Protein AF-A0A534WCK7-F1 (afdb_monomer_lite)

Foldseek 3Di:
DDPPPDDDPLPPVQQVQQVVCCVPPVGGPDDPPFPQDDADAAFDFAAAQCPFWWDPADVVHDDLQAFKAFLDDDPPPRCPQFLADDPDPGSGPDPVRRPQPCVVQPAPIEGEWEKEWDWDDQEDPQADTATFIAIGYPVPDGFFLHHEYEAEQSHKYKYKYAQAYDDDPVPDRAAADSKWFKAWPLADGGPLQHRAQSRIGHHRMIGIRIDSSHADVNDPVSDDAKIKMFTRHPLGRQVNLLSRRMYIYGYAYPQRHLALPDPPPNHPSADHDVQAGEWEKEAFAADPPNRYTDDDSPSPNWDGHSFIGISSHTNHDHDDDPDHGHYHYDYSYTRDDDDDDDDD

pLDDT: mean 85.42, std 17.01, range [25.58, 98.81]

Secondary structure (DSSP, 8-state):
--TT--------HHHHHHHHHHHHHSS-SS----------SBPP-PPBHHHHTEESS-SSPP-TT--EEESSPPTT-SSTTB---TTSSSS---TTT-TT-TTTS--SEEEEEEEEEEEE-S-TTT---EEEEEEE-TTS-EESSEEEEEEETT--EEEEEEE-PPSSTT-STTS--S-B-EEEET----HHHHT-TT--B-TTEEEEEEE----GGG-GGG--S-EEEEE--TTTHHHHHHTT-EEEEEEE-SSS-S-TT---TT------GGGEEEEEEEEEEE-TTT--EE--TT-TT----SEEEETTEES-B----SS--EEEEEE--SS---------

Sequence (344 aa):
MSSDAKAVPTVDTDILANFVCLRETGQFCQVPKLALTPFVQALPLPPDADQVVRVSVLSPPVDPNDNCKAENPPPGDPHGGCSLYPGEPGANRPPDRAIQKFNLFPPVKQYEMFVRPFQHLFHPDLMQPSTIWGYGNAAGQTFSPGPTFRARYGDPIVVRIHNNLPDGFPGNDGFGIPQTTTHLHNFHTAPESDGGPIMFYDTGRYLDHHYALALAGGDPREALGQLWYHDHRADFTSQNVYKGLAGHFLIYDDRDSNNETDKSPSAFHLPSGQFDVPLMVADKQFDPMTHQLVFNPFNLDGFLGEHVTVNGAVTPYMNVLARKYRFRIVNIGPSRIYTFKTCE

Structure (mmCIF, N/CA/C/O backbone):
data_AF-A0A534WCK7-F1
#
_entry.id   AF-A0A534WCK7-F1
#
loop_
_atom_site.group_PDB
_atom_site.id
_atom_site.type_symbol
_atom_site.label_atom_id
_atom_site.label_alt_id
_atom_site.label_comp_id
_atom_site.label_asym_id
_atom_site.label_entity_id
_atom_site.label_seq_id
_atom_site.pdbx_PDB_ins_code
_atom_site.Cartn_x
_atom_site.Cartn_y
_atom_site.Cartn_z
_atom_site.occupancy
_atom_site.B_iso_or_equiv
_atom_site.auth_seq_id
_atom_site.auth_comp_id
_atom_site.auth_asym_id
_atom_site.auth_atom_id
_atom_site.pdbx_PDB_model_num
ATOM 1 N N . MET A 1 1 ? 43.223 0.116 -22.230 1.00 35.56 1 MET A N 1
ATOM 2 C CA . MET A 1 1 ? 42.087 0.625 -21.434 1.00 35.56 1 MET A CA 1
ATOM 3 C C . MET A 1 1 ? 41.879 2.061 -21.881 1.00 35.56 1 MET A C 1
ATOM 5 O O . MET A 1 1 ? 42.848 2.808 -21.823 1.00 35.56 1 MET A O 1
ATOM 9 N N . SER A 1 2 ? 40.741 2.390 -22.501 1.00 28.75 2 SER A N 1
ATOM 10 C CA . SER A 1 2 ? 40.560 3.703 -23.138 1.00 28.75 2 SER A CA 1
ATOM 11 C C . SER A 1 2 ? 40.449 4.814 -22.093 1.00 28.75 2 SER A C 1
ATOM 13 O O . SER A 1 2 ? 39.924 4.618 -21.000 1.00 28.75 2 SER A O 1
ATOM 15 N N . SER A 1 3 ? 40.960 5.985 -22.456 1.00 26.48 3 SER A N 1
ATOM 16 C CA . SER A 1 3 ? 40.986 7.233 -21.690 1.00 26.48 3 SER A CA 1
ATOM 17 C C . SER A 1 3 ? 39.621 7.929 -21.560 1.00 26.48 3 SER A C 1
ATOM 19 O O . SER A 1 3 ? 39.576 9.102 -21.203 1.00 26.48 3 SER A O 1
ATOM 21 N N . ASP A 1 4 ? 38.516 7.228 -21.833 1.00 30.88 4 ASP A N 1
ATOM 22 C CA . ASP A 1 4 ? 37.185 7.835 -22.000 1.00 30.88 4 ASP A CA 1
ATOM 23 C C . ASP A 1 4 ? 36.218 7.559 -20.839 1.00 30.88 4 ASP A C 1
ATOM 25 O O . ASP A 1 4 ? 35.042 7.913 -20.904 1.00 30.88 4 ASP A O 1
ATOM 29 N N . ALA A 1 5 ? 36.698 6.991 -19.732 1.00 28.83 5 ALA A N 1
ATOM 30 C CA . ALA A 1 5 ? 35.917 6.916 -18.503 1.00 28.83 5 ALA A CA 1
ATOM 31 C C . ALA A 1 5 ? 35.931 8.280 -17.790 1.00 28.83 5 ALA A C 1
ATOM 33 O O . ALA A 1 5 ? 36.678 8.500 -16.837 1.00 28.83 5 ALA A O 1
ATOM 34 N N . LYS A 1 6 ? 35.106 9.223 -18.258 1.00 25.58 6 LYS A N 1
ATOM 35 C CA . LYS A 1 6 ? 34.725 10.371 -17.429 1.00 25.58 6 LYS A CA 1
ATOM 36 C C . LYS A 1 6 ? 33.824 9.854 -16.313 1.00 25.58 6 LYS A C 1
ATOM 38 O O . LYS A 1 6 ? 32.739 9.350 -16.586 1.00 25.58 6 LYS A O 1
ATOM 43 N N . ALA A 1 7 ? 34.277 9.982 -15.068 1.00 29.94 7 ALA A N 1
ATOM 44 C CA . ALA A 1 7 ? 33.409 9.855 -13.909 1.00 29.94 7 ALA A CA 1
ATOM 45 C C . ALA A 1 7 ? 32.260 10.862 -14.067 1.00 29.94 7 ALA A C 1
ATOM 47 O O . ALA A 1 7 ? 32.485 12.074 -14.090 1.00 29.94 7 ALA A O 1
ATOM 48 N N . VAL A 1 8 ? 31.045 10.352 -14.252 1.00 32.34 8 VAL A N 1
ATOM 49 C CA . VAL A 1 8 ? 29.827 11.153 -14.138 1.00 32.34 8 VAL A CA 1
ATOM 50 C C . VAL A 1 8 ? 29.741 11.561 -12.665 1.00 32.34 8 VAL A C 1
ATOM 52 O O . VAL A 1 8 ? 29.891 10.681 -11.816 1.00 32.34 8 VAL A O 1
ATOM 55 N N . PRO A 1 9 ? 29.574 12.848 -12.319 1.00 34.53 9 PRO A N 1
ATOM 56 C CA . PRO A 1 9 ? 29.397 13.239 -10.929 1.00 34.53 9 PRO A CA 1
ATOM 57 C C . PRO A 1 9 ? 28.111 12.582 -10.418 1.00 34.53 9 PRO A C 1
ATOM 59 O O . PRO A 1 9 ? 27.016 12.984 -10.792 1.00 34.53 9 PRO A O 1
ATOM 62 N N . THR A 1 10 ? 28.242 11.537 -9.605 1.00 39.25 10 THR A N 1
ATOM 63 C CA . THR A 1 10 ? 27.142 10.880 -8.885 1.00 39.25 10 THR A CA 1
ATOM 64 C C . THR A 1 10 ? 26.824 11.687 -7.635 1.00 39.25 10 THR A C 1
ATOM 66 O O . THR A 1 10 ? 27.039 11.240 -6.517 1.00 39.25 10 THR A O 1
ATOM 69 N N . VAL A 1 11 ? 26.475 12.946 -7.859 1.00 42.94 11 VAL A N 1
ATOM 70 C CA . VAL A 1 11 ? 25.703 13.760 -6.938 1.00 42.94 11 VAL A CA 1
ATOM 71 C C . VAL A 1 11 ? 24.797 14.520 -7.874 1.00 42.94 11 VAL A C 1
ATOM 73 O O . VAL A 1 11 ? 25.272 15.386 -8.611 1.00 42.94 11 VAL A O 1
ATOM 76 N N . ASP A 1 12 ? 23.511 14.196 -7.882 1.00 56.62 12 ASP A N 1
ATOM 77 C CA . ASP A 1 12 ? 22.540 15.134 -8.425 1.00 56.62 12 ASP A CA 1
ATOM 78 C C . ASP A 1 12 ? 22.573 16.324 -7.454 1.00 56.62 12 ASP A C 1
ATOM 80 O O . ASP A 1 12 ? 21.928 16.319 -6.402 1.00 56.62 12 ASP A O 1
ATOM 84 N N . THR A 1 13 ? 23.481 17.278 -7.700 1.00 56.66 13 THR A N 1
ATOM 85 C CA . THR A 1 13 ? 23.814 18.388 -6.788 1.00 56.66 13 THR A CA 1
ATOM 86 C C . THR A 1 13 ? 22.568 19.142 -6.360 1.00 56.66 13 THR A C 1
ATOM 88 O O . THR A 1 13 ? 22.523 19.694 -5.264 1.00 56.66 13 THR A O 1
ATOM 91 N N . ASP A 1 14 ? 21.539 19.081 -7.194 1.00 58.53 14 ASP A N 1
ATOM 92 C CA . ASP A 1 14 ? 20.233 19.669 -6.994 1.00 58.53 14 ASP A CA 1
ATOM 93 C C . ASP A 1 14 ? 19.445 18.973 -5.875 1.00 58.53 14 ASP A C 1
ATOM 95 O O . ASP A 1 14 ? 18.788 19.663 -5.100 1.00 58.53 14 ASP A O 1
ATOM 99 N N . ILE A 1 15 ? 19.542 17.645 -5.712 1.00 63.00 15 ILE A N 1
ATOM 100 C CA . ILE A 1 15 ? 18.911 16.900 -4.606 1.00 63.00 15 ILE A CA 1
ATOM 101 C C . ILE A 1 15 ? 19.577 17.271 -3.284 1.00 63.00 15 ILE A C 1
ATOM 103 O O . ILE A 1 15 ? 18.897 17.684 -2.341 1.00 63.00 15 ILE A O 1
ATOM 107 N N . LEU A 1 16 ? 20.907 17.157 -3.215 1.00 65.94 16 LEU A N 1
ATOM 108 C CA . LEU A 1 16 ? 21.651 17.430 -1.985 1.00 65.94 16 LEU A CA 1
ATOM 109 C C . LEU A 1 16 ? 21.508 18.900 -1.568 1.00 65.94 16 LEU A C 1
ATOM 111 O O . LEU A 1 16 ? 21.264 19.190 -0.396 1.00 65.94 16 LEU A O 1
ATOM 115 N N . ALA A 1 17 ? 21.594 19.825 -2.530 1.00 69.25 17 ALA A N 1
ATOM 116 C CA . ALA A 1 17 ? 21.347 21.241 -2.292 1.00 69.25 17 ALA A CA 1
ATOM 117 C C . ALA A 1 17 ? 19.921 21.460 -1.778 1.00 69.25 17 ALA A C 1
ATOM 119 O O . ALA A 1 17 ? 19.734 22.118 -0.758 1.00 69.25 17 ALA A O 1
ATOM 120 N N . ASN A 1 18 ? 18.915 20.849 -2.405 1.00 69.00 18 ASN A N 1
ATOM 121 C CA . ASN A 1 18 ? 17.529 20.966 -1.968 1.00 69.00 18 ASN A CA 1
ATOM 122 C C . ASN A 1 18 ? 17.292 20.431 -0.551 1.00 69.00 18 ASN A C 1
ATOM 124 O O . ASN A 1 18 ? 16.570 21.079 0.204 1.00 69.00 18 ASN A O 1
ATOM 128 N N . PHE A 1 19 ? 17.930 19.329 -0.148 1.00 71.19 19 PHE A N 1
ATOM 129 C CA . PHE A 1 19 ? 17.892 18.857 1.241 1.00 71.19 19 PHE A CA 1
ATOM 130 C C . PHE A 1 19 ? 18.508 19.867 2.216 1.00 71.19 19 PHE A C 1
ATOM 132 O O . PHE A 1 19 ? 17.929 20.135 3.271 1.00 71.19 19 PHE A O 1
ATOM 139 N N . VAL A 1 20 ? 19.659 20.447 1.866 1.00 76.25 20 VAL A N 1
ATOM 140 C CA . VAL A 1 20 ? 20.332 21.463 2.688 1.00 76.25 20 VAL A CA 1
ATOM 141 C C . VAL A 1 20 ? 19.472 22.723 2.812 1.00 76.25 20 VAL A C 1
ATOM 143 O O . VAL A 1 20 ? 19.211 23.161 3.931 1.00 76.25 20 VAL A O 1
ATOM 146 N N . CYS A 1 21 ? 18.950 23.258 1.705 1.00 74.00 21 CYS A N 1
ATOM 147 C CA . CYS A 1 21 ? 18.069 24.426 1.738 1.00 74.00 21 CYS A CA 1
ATOM 148 C C . CYS A 1 21 ? 16.782 24.150 2.518 1.00 74.00 21 CYS A C 1
ATOM 150 O O . CYS A 1 21 ? 16.379 24.996 3.317 1.00 74.00 21 CYS A O 1
ATOM 152 N N . LEU A 1 22 ? 16.154 22.979 2.355 1.00 73.31 22 LEU A N 1
ATOM 153 C CA . LEU A 1 22 ? 14.922 22.663 3.078 1.00 73.31 22 LEU A CA 1
ATOM 154 C C . LEU A 1 22 ? 15.182 22.623 4.588 1.00 73.31 22 LEU A C 1
ATOM 156 O O . LEU A 1 22 ? 14.406 23.178 5.362 1.00 73.31 22 LEU A O 1
ATOM 160 N N . ARG A 1 23 ? 16.309 22.027 4.999 1.00 77.44 23 ARG A N 1
ATOM 161 C CA . ARG A 1 23 ? 16.748 21.986 6.399 1.00 77.44 23 ARG A CA 1
ATOM 162 C C . ARG A 1 23 ? 17.016 23.382 6.962 1.00 77.44 23 ARG A C 1
ATOM 164 O O . ARG A 1 23 ? 16.667 23.644 8.107 1.00 77.44 23 ARG A O 1
ATOM 171 N N . GLU A 1 24 ? 17.672 24.250 6.198 1.00 81.81 24 GLU A N 1
ATOM 172 C CA . GLU A 1 24 ? 18.164 25.543 6.696 1.00 81.81 24 GLU A CA 1
ATOM 173 C C . GLU A 1 24 ? 17.145 26.677 6.580 1.00 81.81 24 GLU A C 1
ATOM 175 O O . GLU A 1 24 ? 17.149 27.596 7.395 1.00 81.81 24 GLU A O 1
ATOM 180 N N . THR A 1 25 ? 16.267 26.618 5.582 1.00 77.44 25 THR A N 1
ATOM 181 C CA . THR A 1 25 ? 15.376 27.729 5.211 1.00 77.44 25 THR A CA 1
ATOM 182 C C . THR A 1 25 ? 13.898 27.348 5.211 1.00 77.44 25 THR A C 1
ATOM 184 O O . THR A 1 25 ? 13.039 28.221 5.109 1.00 77.44 25 THR A O 1
ATOM 187 N N . GLY A 1 26 ? 13.577 26.052 5.298 1.00 73.62 26 GLY A N 1
ATOM 188 C CA . GLY A 1 26 ? 12.222 25.543 5.074 1.00 73.62 26 GLY A CA 1
ATOM 189 C C . GLY A 1 26 ? 11.775 25.582 3.606 1.00 73.62 26 GLY A C 1
ATOM 190 O O . GLY A 1 26 ? 10.603 25.338 3.327 1.00 73.62 26 GLY A O 1
ATOM 191 N N . GLN A 1 27 ? 12.673 25.899 2.666 1.00 66.94 27 GLN A N 1
ATOM 192 C CA . GLN A 1 27 ? 12.395 26.032 1.232 1.00 66.94 27 GLN A CA 1
ATOM 193 C C . GLN A 1 27 ? 13.445 25.295 0.386 1.00 66.94 27 GLN A C 1
ATOM 195 O O . GLN A 1 27 ? 14.554 25.043 0.837 1.00 66.94 27 GLN A O 1
ATOM 200 N N . PHE A 1 28 ? 13.105 24.941 -0.854 1.00 63.50 28 PHE A N 1
ATOM 201 C CA . PHE A 1 28 ? 14.033 24.320 -1.809 1.00 63.50 28 PHE A CA 1
ATOM 202 C C . PHE A 1 28 ? 14.988 25.357 -2.434 1.00 63.50 28 PHE A C 1
ATOM 204 O O . PHE A 1 28 ? 14.573 26.488 -2.680 1.00 63.50 28 PHE A O 1
ATOM 211 N N . CYS A 1 29 ? 16.237 24.977 -2.745 1.00 66.44 29 CYS A N 1
ATOM 212 C CA . CYS A 1 29 ? 17.204 25.857 -3.423 1.00 66.44 29 CYS A CA 1
ATOM 213 C C . CYS A 1 29 ? 16.779 26.155 -4.868 1.00 66.44 29 CYS A C 1
ATOM 215 O O . CYS A 1 29 ? 16.872 27.287 -5.338 1.00 66.44 29 CYS A O 1
ATOM 217 N N . GLN A 1 30 ? 16.322 25.122 -5.578 1.00 62.19 30 GLN A N 1
ATOM 218 C CA . GLN A 1 30 ? 15.679 25.246 -6.877 1.00 62.19 30 GLN A CA 1
ATOM 219 C C . GLN A 1 30 ? 14.391 24.446 -6.845 1.00 62.19 30 GLN A C 1
ATOM 221 O O . GLN A 1 30 ? 14.408 23.237 -6.624 1.00 62.19 30 GLN A O 1
ATOM 226 N N . VAL A 1 31 ? 13.268 25.123 -7.076 1.00 54.34 31 VAL A N 1
ATOM 227 C CA . VAL A 1 31 ? 11.981 24.458 -7.272 1.00 54.34 31 VAL A CA 1
ATOM 228 C C . VAL A 1 31 ? 12.007 23.856 -8.678 1.00 54.34 31 VAL A C 1
ATOM 230 O O . VAL A 1 31 ? 12.015 24.629 -9.642 1.00 54.34 31 VAL A O 1
ATOM 233 N N . PRO A 1 32 ? 12.021 22.518 -8.843 1.00 51.53 32 PRO A N 1
ATOM 234 C CA . PRO A 1 32 ? 11.936 21.921 -10.166 1.00 51.53 32 PRO A CA 1
ATOM 235 C C . PRO A 1 32 ? 10.664 22.434 -10.833 1.00 51.53 32 PRO A C 1
ATOM 237 O O . PRO A 1 32 ? 9.581 22.383 -10.239 1.00 51.53 32 PRO A O 1
ATOM 240 N N . LYS A 1 33 ? 10.784 22.967 -12.051 1.00 49.81 33 LYS A N 1
ATOM 241 C CA . LYS A 1 33 ? 9.618 23.426 -12.798 1.00 49.81 33 LYS A CA 1
ATOM 242 C C . LYS A 1 33 ? 8.827 22.192 -13.213 1.00 49.81 33 LYS A C 1
ATOM 244 O O . LYS A 1 33 ? 9.146 21.550 -14.207 1.00 49.81 33 LYS A O 1
ATOM 249 N N . LEU A 1 34 ? 7.827 21.846 -12.410 1.00 54.50 34 LEU A N 1
ATOM 250 C CA . LEU A 1 34 ? 6.938 20.733 -12.694 1.00 54.50 34 LEU A CA 1
ATOM 251 C C . LEU A 1 34 ? 6.257 20.994 -14.041 1.00 54.50 34 LEU A C 1
ATOM 253 O O . LEU A 1 34 ? 5.612 22.033 -14.222 1.00 54.50 34 LEU A O 1
ATOM 257 N N . ALA A 1 35 ? 6.388 20.063 -14.981 1.00 55.91 35 ALA A N 1
ATOM 258 C CA . ALA A 1 35 ? 5.567 20.069 -16.178 1.00 55.91 35 ALA A CA 1
ATOM 259 C C . ALA A 1 35 ? 4.151 19.642 -15.767 1.00 55.91 35 ALA A C 1
ATOM 261 O O . ALA A 1 35 ? 3.810 18.460 -15.798 1.00 55.91 35 ALA A O 1
ATOM 262 N N . LEU A 1 36 ? 3.338 20.602 -15.309 1.00 58.84 36 LEU A N 1
ATOM 263 C CA . LEU A 1 36 ? 1.920 20.361 -15.062 1.00 58.84 36 LEU A CA 1
ATOM 264 C C . LEU A 1 36 ? 1.271 20.037 -16.401 1.00 58.84 36 LEU A C 1
ATOM 266 O O . LEU A 1 36 ? 1.077 20.901 -17.256 1.00 58.84 36 LEU A O 1
ATOM 270 N N . THR A 1 37 ? 1.016 18.754 -16.588 1.00 64.06 37 THR A N 1
ATOM 271 C CA . THR A 1 37 ? 0.331 18.227 -17.752 1.00 64.06 37 THR A CA 1
ATOM 272 C C . THR A 1 37 ? -1.170 18.475 -17.595 1.00 64.06 37 THR A C 1
ATOM 274 O O . THR A 1 37 ? -1.649 18.599 -16.463 1.00 64.06 37 THR A O 1
ATOM 277 N N . PRO A 1 38 ? -1.922 18.670 -18.694 1.00 69.94 38 PRO A N 1
ATOM 278 C CA . PRO A 1 38 ? -3.345 18.967 -18.593 1.00 69.94 38 PRO A CA 1
ATOM 279 C C . PRO A 1 38 ? -4.097 17.878 -17.820 1.00 69.94 38 PRO A C 1
ATOM 281 O O . PRO A 1 38 ? -3.824 16.688 -17.966 1.00 69.94 38 PRO A O 1
ATOM 284 N N . PHE A 1 39 ? -5.073 18.283 -17.010 1.00 80.88 39 PHE A N 1
ATOM 285 C CA . PHE A 1 39 ? -5.914 17.360 -16.254 1.00 80.88 39 PHE A CA 1
ATOM 286 C C . PHE A 1 39 ? -6.937 16.682 -17.177 1.00 80.88 39 PHE A C 1
ATOM 288 O O . PHE A 1 39 ? -8.056 17.169 -17.325 1.00 80.88 39 PHE A O 1
ATOM 295 N N . VAL A 1 40 ? -6.557 15.580 -17.828 1.00 85.44 40 VAL A N 1
ATOM 296 C CA . VAL A 1 40 ? -7.409 14.914 -18.840 1.00 85.44 40 VAL A CA 1
ATOM 297 C C . VAL A 1 40 ? -8.109 13.649 -18.350 1.00 85.44 40 VAL A C 1
ATOM 299 O O . VAL A 1 40 ? -9.058 13.196 -18.982 1.00 85.44 40 VAL A O 1
ATOM 302 N N . GLN A 1 41 ? -7.683 13.082 -17.220 1.00 92.62 41 GLN A N 1
ATOM 303 C CA . GLN A 1 41 ? -8.248 11.846 -16.675 1.00 92.62 41 GLN A CA 1
ATOM 304 C C . GLN A 1 41 ? -8.734 12.028 -15.239 1.00 92.62 41 GLN A C 1
ATOM 306 O O . GLN A 1 41 ? -8.138 12.765 -14.450 1.00 92.62 41 GLN A O 1
ATOM 311 N N . ALA A 1 42 ? -9.830 11.348 -14.906 1.00 96.06 42 ALA A N 1
ATOM 312 C CA . ALA A 1 42 ? -10.372 11.346 -13.557 1.00 96.06 42 ALA A CA 1
ATOM 313 C C . ALA A 1 42 ? -9.418 10.633 -12.584 1.00 96.06 42 ALA A C 1
ATOM 315 O O . ALA A 1 42 ? -8.718 9.694 -12.961 1.00 96.06 42 ALA A O 1
ATOM 316 N N . LEU A 1 43 ? -9.422 11.063 -11.324 1.00 97.25 43 LEU A N 1
ATOM 317 C CA . LEU A 1 43 ? -8.668 10.455 -10.234 1.00 97.25 43 LEU A CA 1
ATOM 318 C C . LEU A 1 43 ? -9.090 8.989 -10.058 1.00 97.25 43 LEU A C 1
ATOM 320 O O . LEU A 1 43 ? -10.242 8.739 -9.688 1.00 97.25 43 LEU A O 1
ATOM 324 N N . PRO A 1 44 ? -8.178 8.021 -10.259 1.00 97.31 44 PRO A N 1
ATOM 325 C CA . PRO A 1 44 ? -8.444 6.634 -9.920 1.00 97.31 44 PRO A CA 1
ATOM 326 C C . PRO A 1 44 ? -8.562 6.524 -8.403 1.00 97.31 44 PRO A C 1
ATOM 328 O O . PRO A 1 44 ? -7.725 7.055 -7.673 1.00 97.31 44 PRO A O 1
ATOM 331 N N . LEU A 1 45 ? -9.586 5.835 -7.909 1.00 97.19 45 LEU A N 1
ATOM 332 C CA . LEU A 1 45 ? -9.691 5.513 -6.489 1.00 97.19 45 LEU A CA 1
ATOM 333 C C . LEU A 1 45 ? -9.359 4.032 -6.290 1.00 97.19 45 LEU A C 1
ATOM 335 O O . LEU A 1 45 ? -9.957 3.196 -6.973 1.00 97.19 45 LEU A O 1
ATOM 339 N N . PRO A 1 46 ? -8.430 3.686 -5.377 1.00 96.50 46 PRO A N 1
ATOM 340 C CA . PRO A 1 46 ? -8.166 2.291 -5.055 1.00 96.50 46 PRO A CA 1
ATOM 341 C C . PRO A 1 46 ? -9.435 1.629 -4.492 1.00 96.50 46 PRO A C 1
ATOM 343 O O . PRO A 1 46 ? -10.178 2.273 -3.738 1.00 96.50 46 PRO A O 1
ATOM 346 N N . PRO A 1 47 ? -9.697 0.354 -4.828 1.00 97.25 47 PRO A N 1
ATOM 347 C CA . PRO A 1 47 ? -10.880 -0.347 -4.343 1.00 97.25 47 PRO A CA 1
ATOM 348 C C . PRO A 1 47 ? -10.810 -0.579 -2.830 1.00 97.25 47 PRO A C 1
ATOM 350 O O . PRO A 1 47 ? -9.736 -0.555 -2.228 1.00 97.25 47 PRO A O 1
ATOM 353 N N . ASP A 1 48 ? -11.956 -0.840 -2.205 1.00 97.62 48 ASP A N 1
ATOM 354 C CA . ASP A 1 48 ? -12.008 -1.225 -0.794 1.00 97.62 48 ASP A CA 1
ATOM 355 C C . ASP A 1 48 ? -11.637 -2.704 -0.608 1.00 97.62 48 ASP A C 1
ATOM 357 O O . ASP A 1 48 ? -12.189 -3.575 -1.285 1.00 97.62 48 ASP A O 1
ATOM 361 N N . ALA A 1 49 ? -10.726 -3.003 0.321 1.00 98.06 49 ALA A N 1
ATOM 362 C CA . ALA A 1 49 ? -10.260 -4.366 0.565 1.00 98.06 49 ALA A CA 1
ATOM 363 C C . ALA A 1 49 ? -11.389 -5.332 0.976 1.00 98.06 49 ALA A C 1
ATOM 365 O O . ALA A 1 49 ? -11.374 -6.491 0.552 1.00 98.06 49 ALA A O 1
ATOM 366 N N . ASP A 1 50 ? -12.402 -4.865 1.724 1.00 97.25 50 ASP A N 1
ATOM 367 C CA . ASP A 1 50 ? -13.563 -5.683 2.107 1.00 97.25 50 ASP A CA 1
ATOM 368 C C . ASP A 1 50 ? -14.402 -6.110 0.893 1.00 97.25 50 ASP A C 1
ATOM 370 O O . ASP A 1 50 ? -15.125 -7.103 0.974 1.00 97.25 50 ASP A O 1
ATOM 374 N N . GLN A 1 51 ? -14.305 -5.387 -0.226 1.00 96.06 51 GLN A N 1
ATOM 375 C CA . GLN A 1 51 ? -15.063 -5.668 -1.445 1.00 96.06 51 GLN A CA 1
ATOM 376 C C . GLN A 1 51 ? -14.314 -6.570 -2.425 1.00 96.06 51 GLN A C 1
ATOM 378 O O . GLN A 1 51 ? -14.958 -7.316 -3.158 1.00 96.06 51 GLN A O 1
ATOM 383 N N . VAL A 1 52 ? -12.979 -6.485 -2.475 1.00 96.81 52 VAL A N 1
ATOM 384 C CA . VAL A 1 52 ? -12.204 -7.145 -3.543 1.00 96.81 52 VAL A CA 1
ATOM 385 C C . VAL A 1 52 ? -11.327 -8.302 -3.086 1.00 96.81 52 VAL A C 1
ATOM 387 O O . VAL A 1 52 ? -11.074 -9.184 -3.901 1.00 96.81 52 VAL A O 1
ATOM 390 N N . VAL A 1 53 ? -10.864 -8.318 -1.831 1.00 97.06 53 VAL A N 1
ATOM 391 C CA . VAL A 1 53 ? -9.884 -9.315 -1.343 1.00 97.06 53 VAL A CA 1
ATOM 392 C C . VAL A 1 53 ? -10.291 -9.997 -0.036 1.00 97.06 53 VAL A C 1
ATOM 394 O O . VAL A 1 53 ? -9.577 -10.872 0.448 1.00 97.06 53 VAL A O 1
ATOM 397 N N . ARG A 1 54 ? -11.435 -9.636 0.558 1.00 97.69 54 ARG A N 1
ATOM 398 C CA . ARG A 1 54 ? -11.954 -10.323 1.747 1.00 97.69 54 ARG A CA 1
ATOM 399 C C . ARG A 1 54 ? -12.490 -11.704 1.391 1.00 97.69 54 ARG A C 1
ATOM 401 O O . ARG A 1 54 ? -13.288 -11.853 0.468 1.00 97.69 54 ARG A O 1
ATOM 408 N N . VAL A 1 55 ? -12.119 -12.690 2.201 1.00 97.31 55 VAL A N 1
ATOM 409 C CA . VAL A 1 55 ? -12.589 -14.074 2.091 1.00 97.31 55 VAL A CA 1
ATOM 410 C C . VAL A 1 55 ? -13.310 -14.502 3.366 1.00 97.31 55 VAL A C 1
ATOM 412 O O . VAL A 1 55 ? -13.117 -13.929 4.441 1.00 97.31 55 VAL A O 1
ATOM 415 N N . SER A 1 56 ? -14.185 -15.502 3.254 1.00 94.81 56 SER A N 1
ATOM 416 C CA . SER A 1 56 ? -14.873 -16.080 4.415 1.00 94.81 56 SER A CA 1
ATOM 417 C C . SER A 1 56 ? -13.937 -16.949 5.254 1.00 94.81 56 SER A C 1
ATOM 419 O O . SER A 1 56 ? -14.006 -16.922 6.481 1.00 94.81 56 SER A O 1
ATOM 421 N N . VAL A 1 57 ? -13.058 -17.702 4.593 1.00 94.44 57 VAL A N 1
ATOM 422 C CA . VAL A 1 57 ? -12.047 -18.554 5.216 1.00 94.44 57 VAL A CA 1
ATOM 423 C C . VAL A 1 57 ? -10.859 -18.706 4.271 1.00 94.44 57 VAL A C 1
ATOM 425 O O . VAL A 1 57 ? -11.047 -18.870 3.066 1.00 94.44 57 VAL A O 1
ATOM 428 N N . LEU A 1 58 ? -9.645 -18.660 4.813 1.00 94.19 58 LEU A N 1
ATOM 429 C CA . LEU A 1 58 ? -8.434 -19.000 4.074 1.00 94.19 58 LEU A CA 1
ATOM 430 C C . LEU A 1 58 ? -8.325 -20.516 3.891 1.00 94.19 58 LEU A C 1
ATOM 432 O O . LEU A 1 58 ? -8.553 -21.288 4.825 1.00 94.19 58 LEU A O 1
ATOM 436 N N . SER A 1 59 ? -7.949 -20.937 2.685 1.00 90.94 59 SER A N 1
ATOM 437 C CA . SER A 1 59 ? -7.717 -22.340 2.350 1.00 90.94 59 SER A CA 1
ATOM 438 C C . SER A 1 59 ? -6.316 -22.510 1.750 1.00 90.94 59 SER A C 1
ATOM 440 O O . SER A 1 59 ? -6.060 -21.958 0.685 1.00 90.94 59 SER A O 1
ATOM 442 N N . PRO A 1 60 ? -5.406 -23.263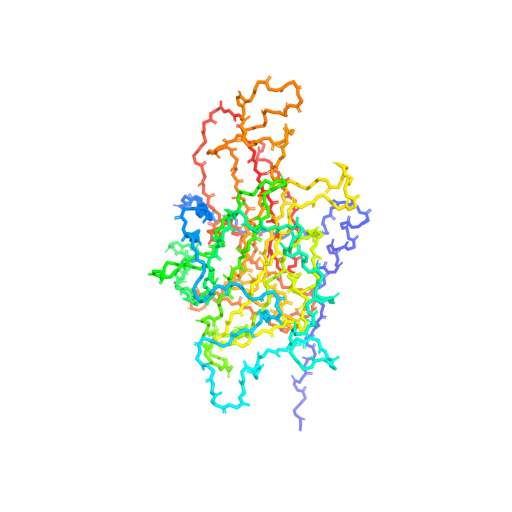 2.396 1.00 90.62 60 PRO A N 1
ATOM 443 C CA . PRO A 1 60 ? -5.578 -23.903 3.702 1.00 90.62 60 PRO A CA 1
ATOM 444 C C . PRO A 1 60 ? -5.716 -22.865 4.832 1.00 90.62 60 PRO A C 1
ATOM 446 O O . PRO A 1 60 ? -5.284 -21.719 4.650 1.00 90.62 60 PRO A O 1
ATOM 449 N N . PRO A 1 61 ? -6.274 -23.246 5.998 1.00 90.88 61 PRO A N 1
ATOM 450 C CA . PRO A 1 61 ? -6.340 -22.361 7.156 1.00 90.88 61 PRO A CA 1
ATOM 451 C C . PRO A 1 61 ? -4.965 -21.807 7.542 1.00 90.88 61 PRO A C 1
ATOM 453 O O . PRO A 1 61 ? -3.924 -22.401 7.238 1.00 90.88 61 PRO A O 1
ATOM 456 N N . VAL A 1 62 ? -4.968 -20.661 8.217 1.00 88.19 62 VAL A N 1
ATOM 457 C CA . VAL A 1 62 ? -3.753 -20.068 8.786 1.00 88.19 62 VAL A CA 1
ATOM 458 C C . VAL A 1 62 ? -3.114 -21.065 9.749 1.00 88.19 62 VAL A C 1
ATOM 460 O O . VAL A 1 62 ? -3.807 -21.646 10.585 1.00 88.19 62 VAL A O 1
ATOM 463 N N . ASP A 1 63 ? -1.800 -21.248 9.632 1.00 83.31 63 ASP A N 1
ATOM 464 C CA . ASP A 1 63 ? -1.016 -21.992 10.617 1.00 83.31 63 ASP A CA 1
ATOM 465 C C . ASP A 1 63 ? -0.147 -20.994 11.383 1.00 83.31 63 ASP A C 1
ATOM 467 O O . ASP A 1 63 ? 0.802 -20.464 10.810 1.00 83.31 63 ASP A O 1
ATOM 471 N N . PRO A 1 64 ? -0.445 -20.728 12.664 1.00 75.69 64 PRO A N 1
ATOM 472 C CA . PRO A 1 64 ? 0.353 -19.828 13.493 1.00 75.69 64 PRO A CA 1
ATOM 473 C C . PRO A 1 64 ? 1.826 -20.229 13.645 1.00 75.69 64 PRO A C 1
ATOM 475 O O . PRO A 1 64 ? 2.613 -19.428 14.138 1.00 75.69 64 PRO A O 1
ATOM 478 N N . ASN A 1 65 ? 2.185 -21.466 13.289 1.00 70.88 65 ASN A N 1
ATOM 479 C CA . ASN A 1 65 ? 3.541 -21.991 13.423 1.00 70.88 65 ASN A CA 1
ATOM 480 C C . ASN A 1 65 ? 4.307 -22.017 12.106 1.00 70.88 65 ASN A C 1
ATOM 482 O O . ASN A 1 65 ? 5.495 -22.300 12.135 1.00 70.88 65 ASN A O 1
ATOM 486 N N . ASP A 1 66 ? 3.642 -21.767 10.978 1.00 71.38 66 ASP A N 1
ATOM 487 C CA . ASP A 1 66 ? 4.257 -21.785 9.657 1.00 71.38 66 ASP A CA 1
ATOM 488 C C . ASP A 1 66 ? 3.727 -20.616 8.837 1.00 71.38 66 ASP A C 1
ATOM 490 O O . ASP A 1 66 ? 2.637 -20.661 8.255 1.00 71.38 66 ASP A O 1
ATOM 494 N N . ASN A 1 67 ? 4.526 -19.553 8.815 1.00 73.62 67 ASN A N 1
ATOM 495 C CA . ASN A 1 67 ? 4.118 -18.302 8.208 1.00 73.62 67 ASN A CA 1
ATOM 496 C C . ASN A 1 67 ? 4.458 -18.202 6.713 1.00 73.62 67 ASN A C 1
ATOM 498 O O . ASN A 1 67 ? 3.951 -17.296 6.068 1.00 73.62 67 ASN A O 1
ATOM 502 N N . CYS A 1 68 ? 5.294 -19.087 6.147 1.00 75.56 68 CYS A N 1
ATOM 503 C CA . CYS A 1 68 ? 5.702 -19.010 4.737 1.00 75.56 68 CYS A CA 1
ATOM 504 C C . CYS A 1 68 ? 5.618 -20.355 4.037 1.00 75.56 68 CYS A C 1
ATOM 506 O O . CYS A 1 68 ? 6.432 -21.256 4.256 1.00 75.56 68 CYS A O 1
ATOM 508 N N . LYS A 1 69 ? 4.656 -20.445 3.122 1.00 76.75 69 LYS A N 1
ATOM 509 C CA . LYS A 1 69 ? 4.262 -21.696 2.480 1.00 76.75 69 LYS A CA 1
ATOM 510 C C . LYS A 1 69 ? 4.418 -21.595 0.976 1.00 76.75 69 LYS A C 1
ATOM 512 O O . LYS A 1 69 ? 4.118 -20.563 0.382 1.00 76.75 69 LYS A O 1
ATOM 517 N N . ALA A 1 70 ? 4.879 -22.678 0.360 1.00 73.06 70 ALA A N 1
ATOM 518 C CA . ALA A 1 70 ? 4.792 -22.834 -1.086 1.00 73.06 70 ALA A CA 1
ATOM 519 C C . ALA A 1 70 ? 3.364 -23.219 -1.478 1.00 73.06 70 ALA A C 1
ATOM 521 O O . ALA A 1 70 ? 2.758 -24.075 -0.835 1.00 73.06 70 ALA A O 1
ATOM 522 N N . GLU A 1 71 ? 2.853 -22.634 -2.561 1.00 69.50 71 GLU A N 1
ATOM 523 C CA . GLU A 1 71 ? 1.580 -23.044 -3.164 1.00 69.50 71 GLU A CA 1
ATOM 524 C C . GLU A 1 71 ? 1.658 -24.494 -3.672 1.00 69.50 71 GLU A C 1
ATOM 526 O O . GLU A 1 71 ? 0.694 -25.244 -3.550 1.00 69.50 71 GLU A O 1
ATOM 531 N N . ASN A 1 72 ? 2.827 -24.903 -4.187 1.00 67.31 72 ASN A N 1
ATOM 532 C CA . ASN A 1 72 ? 3.125 -26.258 -4.660 1.00 67.31 72 ASN A CA 1
ATOM 533 C C . ASN A 1 72 ? 4.541 -26.685 -4.213 1.00 67.31 72 ASN A C 1
ATOM 535 O O . ASN A 1 72 ? 5.490 -26.550 -4.988 1.00 67.31 72 ASN A O 1
ATOM 539 N N . PRO A 1 73 ? 4.733 -27.159 -2.965 1.00 61.31 73 PRO A N 1
ATOM 540 C CA . PRO A 1 73 ? 6.061 -27.478 -2.448 1.00 61.31 73 PRO A CA 1
ATOM 541 C C . PRO A 1 73 ? 6.678 -28.681 -3.186 1.00 61.31 73 PRO A C 1
ATOM 543 O O . PRO A 1 73 ? 6.035 -29.733 -3.273 1.00 61.31 73 PRO A O 1
ATOM 546 N N . PRO A 1 74 ? 7.925 -28.587 -3.683 1.00 57.78 74 PRO A N 1
ATOM 547 C CA . PRO A 1 74 ? 8.639 -29.759 -4.170 1.00 57.78 74 PRO A CA 1
ATOM 548 C C . PRO A 1 74 ? 8.899 -30.751 -3.016 1.00 57.78 74 PRO A C 1
ATOM 550 O O . PRO A 1 74 ? 9.065 -30.337 -1.862 1.00 57.78 74 PRO A O 1
ATOM 553 N N . PRO A 1 75 ? 8.958 -32.071 -3.284 1.00 57.41 75 PRO A N 1
ATOM 554 C CA . PRO A 1 75 ? 9.250 -33.059 -2.251 1.00 57.41 75 PRO A CA 1
ATOM 555 C C . PRO A 1 75 ? 10.600 -32.778 -1.576 1.00 57.41 75 PRO A C 1
ATOM 557 O O . PRO A 1 75 ? 11.637 -32.798 -2.233 1.00 57.41 75 PRO A O 1
ATOM 560 N N . GLY A 1 76 ? 10.587 -32.554 -0.259 1.00 57.34 76 GLY A N 1
ATOM 561 C CA . GLY A 1 76 ? 11.798 -32.388 0.552 1.00 57.34 76 GLY A CA 1
ATOM 562 C C . GLY A 1 76 ? 12.256 -30.948 0.799 1.00 57.34 76 GLY A C 1
ATOM 563 O O . GLY A 1 76 ? 13.221 -30.779 1.538 1.00 57.34 76 GLY A O 1
ATOM 564 N N . ASP A 1 77 ? 11.570 -29.932 0.259 1.00 58.19 77 ASP A N 1
ATOM 565 C CA . ASP A 1 77 ? 11.910 -28.525 0.521 1.00 58.19 77 ASP A CA 1
ATOM 566 C C . ASP A 1 77 ? 10.674 -27.602 0.655 1.00 58.19 77 ASP A C 1
ATOM 568 O O . ASP A 1 77 ? 10.400 -26.760 -0.206 1.00 58.19 77 ASP A O 1
ATOM 572 N N . PRO A 1 78 ? 9.880 -27.740 1.736 1.00 55.94 78 PRO A N 1
ATOM 573 C CA . PRO A 1 78 ? 8.700 -26.899 1.945 1.00 55.94 78 PRO A CA 1
ATOM 574 C C . PRO A 1 78 ? 9.050 -25.413 2.158 1.00 55.94 78 PRO A C 1
ATOM 576 O O . PRO A 1 78 ? 8.229 -24.544 1.852 1.00 55.94 78 PRO A O 1
ATOM 579 N N . HIS A 1 79 ? 10.274 -25.098 2.599 1.00 57.72 79 HIS A N 1
ATOM 580 C CA . HIS A 1 79 ? 10.686 -23.745 3.004 1.00 57.72 79 HIS A CA 1
ATOM 581 C C . HIS A 1 79 ? 11.719 -23.073 2.072 1.00 57.72 79 HIS A C 1
ATOM 583 O O . HIS A 1 79 ? 12.015 -21.894 2.254 1.00 57.72 79 HIS A O 1
ATOM 589 N N . GLY A 1 80 ? 12.255 -23.764 1.064 1.00 64.38 80 GLY A N 1
ATOM 590 C CA . GLY A 1 80 ? 13.269 -23.233 0.149 1.00 64.38 80 GLY A CA 1
ATOM 591 C C . GLY A 1 80 ? 12.794 -22.040 -0.668 1.00 64.38 80 GLY A C 1
ATOM 592 O O . GLY A 1 80 ? 11.851 -22.144 -1.447 1.00 64.38 80 GLY A O 1
ATOM 593 N N . GLY A 1 81 ? 13.438 -20.891 -0.493 1.00 70.25 81 GLY A N 1
ATOM 594 C CA . GLY A 1 81 ? 12.990 -19.627 -1.089 1.00 70.25 81 GLY A CA 1
ATOM 595 C C . GLY A 1 81 ? 12.158 -18.748 -0.153 1.00 70.25 81 GLY A C 1
ATOM 596 O O . GLY A 1 81 ? 11.691 -17.688 -0.553 1.00 70.25 81 GLY A O 1
ATOM 597 N N . CYS A 1 82 ? 11.993 -19.148 1.110 1.00 76.62 82 CYS A N 1
ATOM 598 C CA . CYS A 1 82 ? 11.679 -18.236 2.205 1.00 76.62 82 CYS A CA 1
ATOM 599 C C . CYS A 1 82 ? 12.998 -17.843 2.894 1.00 76.62 82 CYS A C 1
ATOM 601 O O . CYS A 1 82 ? 13.632 -18.672 3.547 1.00 76.62 82 CYS A O 1
ATOM 603 N N . SER A 1 83 ? 13.426 -16.586 2.779 1.00 71.56 83 SER A N 1
ATOM 604 C CA . SER A 1 83 ? 14.495 -16.046 3.624 1.00 71.56 83 SER A CA 1
ATOM 605 C C . SER A 1 83 ? 13.840 -15.549 4.900 1.00 71.56 83 SER A C 1
ATOM 607 O O . SER A 1 83 ? 13.377 -14.425 4.923 1.00 71.56 83 SER A O 1
ATOM 609 N N . LEU A 1 84 ? 13.719 -16.373 5.940 1.00 66.94 84 LEU A N 1
ATOM 610 C CA . LEU A 1 84 ? 13.100 -15.994 7.219 1.00 66.94 84 LEU A CA 1
ATOM 611 C C . LEU A 1 84 ? 14.095 -16.334 8.330 1.00 66.94 84 LEU A C 1
ATOM 613 O O . LEU A 1 84 ? 14.614 -17.439 8.327 1.00 66.94 84 LEU A O 1
ATOM 617 N N . TYR A 1 85 ? 14.415 -15.363 9.196 1.00 60.47 85 TYR A N 1
ATOM 618 C CA . TYR A 1 85 ? 15.388 -15.415 10.310 1.00 60.47 85 TYR A CA 1
ATOM 619 C C . TYR A 1 85 ? 16.670 -16.269 10.115 1.00 60.47 85 TYR A C 1
ATOM 621 O O . TYR A 1 85 ? 16.636 -17.496 10.197 1.00 60.47 85 TYR A O 1
ATOM 629 N N . PRO A 1 86 ? 17.867 -15.653 10.000 1.00 46.09 86 PRO A N 1
ATOM 630 C CA . PRO A 1 86 ? 19.121 -16.406 9.964 1.00 46.09 86 PRO A CA 1
ATOM 631 C C . PRO A 1 86 ? 19.323 -17.212 11.260 1.00 46.09 86 PRO A C 1
ATOM 633 O O . PRO A 1 86 ? 19.442 -16.630 12.337 1.00 46.09 86 PRO A O 1
ATOM 636 N N . GLY A 1 87 ? 19.398 -18.543 11.153 1.00 47.19 87 GLY A N 1
ATOM 637 C CA . GLY A 1 87 ? 19.704 -19.446 12.272 1.00 47.19 87 GLY A CA 1
ATOM 638 C C . GLY A 1 87 ? 18.519 -20.215 12.867 1.00 47.19 87 GLY A C 1
ATOM 639 O O . GLY A 1 87 ? 18.754 -21.097 13.690 1.00 47.19 87 GLY A O 1
ATOM 640 N N . GLU A 1 88 ? 17.284 -19.961 12.426 1.00 49.69 88 GLU A N 1
ATOM 641 C CA . GLU A 1 88 ? 16.117 -20.784 12.773 1.00 49.69 88 GLU A CA 1
ATOM 642 C C . GLU A 1 88 ? 15.500 -21.341 11.476 1.00 49.69 88 GLU A C 1
ATOM 644 O O . GLU A 1 88 ? 14.955 -20.577 10.682 1.00 49.69 88 GLU A O 1
ATOM 649 N N . PRO A 1 89 ? 15.650 -22.648 11.174 1.00 37.59 89 PRO A N 1
ATOM 650 C CA . PRO A 1 89 ? 15.081 -23.224 9.963 1.00 37.59 89 PRO A CA 1
ATOM 651 C C . PRO A 1 89 ? 13.549 -23.178 10.027 1.00 37.59 89 PRO A C 1
ATOM 653 O O . PRO A 1 89 ? 12.916 -23.933 10.763 1.00 37.59 89 PRO A O 1
ATOM 656 N N . GLY A 1 90 ? 12.984 -22.271 9.230 1.00 42.78 90 GLY A N 1
ATOM 657 C CA . GLY A 1 90 ? 11.559 -21.983 9.130 1.00 42.78 90 GLY A CA 1
ATOM 658 C C . GLY A 1 90 ? 11.175 -20.746 9.938 1.00 42.78 90 GLY A C 1
ATOM 659 O O . GLY A 1 90 ? 11.732 -20.470 10.994 1.00 42.78 90 GLY A O 1
ATOM 660 N N . ALA A 1 91 ? 10.113 -20.061 9.522 1.00 46.44 91 ALA A N 1
ATOM 661 C CA . ALA A 1 91 ? 9.360 -19.141 10.382 1.00 46.44 91 ALA A CA 1
ATOM 662 C C . ALA A 1 91 ? 8.724 -19.830 11.617 1.00 46.44 91 ALA A C 1
ATOM 664 O O . ALA A 1 91 ? 7.857 -19.265 12.279 1.00 46.44 91 ALA A O 1
ATOM 665 N N . ASN A 1 92 ? 9.179 -21.043 11.932 1.00 46.19 92 ASN A N 1
ATOM 666 C CA . ASN A 1 92 ? 8.743 -21.932 12.981 1.00 46.19 92 ASN A CA 1
ATOM 667 C C . ASN A 1 92 ? 9.428 -21.529 14.281 1.00 46.19 92 ASN A C 1
ATOM 669 O O . ASN A 1 92 ? 10.203 -22.292 14.866 1.00 46.19 92 ASN A O 1
ATOM 673 N N . ARG A 1 93 ? 9.086 -20.347 14.794 1.00 52.97 93 ARG A N 1
ATOM 674 C CA . ARG A 1 93 ? 9.078 -20.253 16.247 1.00 52.97 93 ARG A CA 1
ATOM 675 C C . ARG A 1 93 ? 8.067 -21.300 16.723 1.00 52.97 93 ARG A C 1
ATOM 677 O O . ARG A 1 93 ? 6.937 -21.286 16.237 1.00 52.97 93 ARG A O 1
ATOM 684 N N . PRO A 1 94 ? 8.439 -22.231 17.618 1.00 49.44 94 PRO A N 1
ATOM 685 C CA . PRO A 1 94 ? 7.457 -23.134 18.197 1.00 49.44 94 PRO A CA 1
ATOM 686 C C . PRO A 1 94 ? 6.291 -22.313 18.793 1.00 49.44 94 PRO A C 1
ATOM 688 O O . PRO A 1 94 ? 6.485 -21.137 19.112 1.00 49.44 94 PRO A O 1
ATOM 691 N N . PRO A 1 95 ? 5.073 -22.874 18.909 1.00 51.00 95 PRO A N 1
ATOM 692 C CA . PRO A 1 95 ? 3.863 -22.114 19.246 1.00 51.00 95 PRO A CA 1
ATOM 693 C C . PRO A 1 95 ? 3.956 -21.276 20.534 1.00 51.00 95 PRO A C 1
ATOM 695 O O . PRO A 1 95 ? 3.215 -20.313 20.713 1.00 51.00 95 PRO A O 1
ATOM 698 N N . ASP A 1 96 ? 4.864 -21.637 21.443 1.00 51.97 96 ASP A N 1
ATOM 699 C CA . ASP A 1 96 ? 5.182 -20.922 22.682 1.00 51.97 96 ASP A CA 1
ATOM 700 C C . ASP A 1 96 ? 6.079 -19.683 22.480 1.00 51.97 96 ASP A C 1
ATOM 702 O O . ASP A 1 96 ? 6.197 -18.850 23.380 1.00 51.97 96 ASP A O 1
ATOM 706 N N . ARG A 1 97 ? 6.700 -19.543 21.306 1.00 56.53 97 ARG A N 1
ATOM 707 C CA . ARG A 1 97 ? 7.599 -18.451 20.912 1.00 56.53 97 ARG A CA 1
ATOM 708 C C . ARG A 1 97 ? 7.051 -17.569 19.790 1.00 56.53 97 ARG A C 1
ATOM 710 O O . ARG A 1 97 ? 7.568 -16.466 19.626 1.00 56.53 97 ARG A O 1
ATOM 717 N N . ALA A 1 98 ? 6.043 -18.004 19.030 1.00 67.94 98 ALA A N 1
ATOM 718 C CA . ALA A 1 98 ? 5.392 -17.158 18.027 1.00 67.94 98 ALA A CA 1
ATOM 719 C C . ALA A 1 98 ? 4.725 -15.950 18.710 1.00 67.94 98 ALA A C 1
ATOM 721 O O . ALA A 1 98 ? 3.825 -16.100 19.541 1.00 67.94 98 ALA A O 1
ATOM 722 N N . ILE A 1 99 ? 5.156 -14.729 18.375 1.00 79.62 99 ILE A N 1
ATOM 723 C CA . ILE A 1 99 ? 4.691 -13.513 19.072 1.00 79.62 99 ILE A CA 1
ATOM 724 C C . ILE A 1 99 ? 3.561 -12.772 18.354 1.00 79.62 99 ILE A C 1
ATOM 726 O O . ILE A 1 99 ? 3.111 -11.737 18.844 1.00 79.62 99 ILE A O 1
ATOM 730 N N . GLN A 1 100 ? 3.021 -13.353 17.277 1.00 85.12 100 GLN A N 1
ATOM 731 C CA . GLN A 1 100 ? 1.767 -12.924 16.640 1.00 85.12 100 GLN A CA 1
ATOM 732 C C . GLN A 1 100 ? 0.565 -13.025 17.594 1.00 85.12 100 GLN A C 1
ATOM 734 O O . GLN A 1 100 ? -0.371 -12.238 17.504 1.00 85.12 100 GLN A O 1
ATOM 739 N N . LYS A 1 101 ? 0.609 -13.929 18.587 1.00 87.31 101 LYS A N 1
ATOM 740 C CA . LYS A 1 101 ? -0.428 -14.053 19.631 1.00 87.31 101 LYS A CA 1
ATOM 741 C C . LYS A 1 101 ? -1.842 -14.280 19.061 1.00 87.31 101 LYS A C 1
ATOM 743 O O . LYS A 1 101 ? -2.813 -13.748 19.599 1.00 87.31 101 LYS A O 1
ATOM 748 N N . PHE A 1 102 ? -1.981 -15.128 18.037 1.00 89.00 102 PHE A N 1
ATOM 749 C CA . PHE A 1 102 ? -3.275 -15.512 17.441 1.00 89.00 102 PHE A CA 1
ATOM 750 C C . PHE A 1 102 ? -4.341 -15.925 18.469 1.00 89.00 102 PHE A C 1
ATOM 752 O O . PHE A 1 102 ? -5.510 -15.600 18.301 1.00 89.00 102 PHE A O 1
ATOM 759 N N . ASN A 1 103 ? -3.945 -16.588 19.562 1.00 88.56 103 ASN A N 1
ATOM 760 C CA . ASN A 1 103 ? -4.870 -16.990 20.629 1.00 88.56 103 ASN A CA 1
ATOM 761 C C . ASN A 1 103 ? -5.454 -15.803 21.415 1.00 88.56 103 ASN A C 1
ATOM 763 O O . ASN A 1 103 ? -6.562 -15.903 21.931 1.00 88.56 103 ASN A O 1
ATOM 767 N N . LEU A 1 104 ? -4.711 -14.698 21.537 1.00 90.81 104 LEU A N 1
ATOM 768 C CA . LEU A 1 104 ? -5.175 -13.479 22.211 1.00 90.81 104 LEU A CA 1
ATOM 769 C C . LEU A 1 104 ? -5.912 -12.542 21.252 1.00 90.81 104 LEU A C 1
ATOM 771 O O . LEU A 1 104 ? -6.787 -11.796 21.682 1.00 90.81 104 LEU A O 1
ATOM 775 N N . PHE A 1 105 ? -5.566 -12.593 19.966 1.00 93.88 105 PHE A N 1
ATOM 776 C CA . PHE A 1 105 ? -6.125 -11.740 18.921 1.00 93.88 105 PHE A CA 1
ATOM 777 C C . PHE A 1 105 ? -6.644 -12.591 17.751 1.00 93.88 105 PHE A C 1
ATOM 779 O O . PHE A 1 105 ? -6.071 -12.543 16.657 1.00 93.88 105 PHE A O 1
ATOM 786 N N . PRO A 1 106 ? -7.697 -13.402 17.959 1.00 94.56 106 PRO A N 1
ATOM 787 C CA . PRO A 1 106 ? -8.239 -14.251 16.906 1.00 94.56 106 PRO A CA 1
ATOM 788 C C . PRO A 1 106 ? -8.757 -13.387 15.741 1.00 94.56 106 PRO A C 1
ATOM 790 O O . PRO A 1 106 ? -9.528 -12.456 15.987 1.00 94.56 106 PRO A O 1
ATOM 793 N N . PRO A 1 107 ? -8.362 -13.664 14.481 1.00 95.50 107 PRO A N 1
ATOM 794 C CA . PRO A 1 107 ? -8.810 -12.875 13.339 1.00 95.50 107 PRO A CA 1
ATOM 795 C C . PRO A 1 107 ? -10.331 -12.911 13.171 1.00 95.50 107 PRO A C 1
ATOM 797 O O . PRO A 1 107 ? -10.921 -13.981 13.024 1.00 95.50 107 PRO A O 1
ATOM 800 N N . VAL A 1 108 ? -10.961 -11.738 13.127 1.00 97.31 108 VAL A N 1
ATOM 801 C CA . VAL A 1 108 ? -12.395 -11.583 12.828 1.00 97.31 108 VAL A CA 1
ATOM 802 C C . VAL A 1 108 ? -12.653 -11.335 11.339 1.00 97.31 108 VAL A C 1
ATOM 804 O O . VAL A 1 108 ? -13.769 -11.534 10.853 1.00 97.31 108 VAL A O 1
ATOM 807 N N . LYS A 1 109 ? -11.618 -10.934 10.588 1.00 97.69 109 LYS A N 1
ATOM 808 C CA . LYS A 1 109 ? -11.631 -10.859 9.121 1.00 97.69 109 LYS A CA 1
ATOM 809 C C . LYS A 1 109 ? -10.376 -11.498 8.531 1.00 97.69 109 LYS A C 1
ATOM 811 O O . LYS A 1 109 ? -9.300 -11.455 9.128 1.00 97.69 109 LYS A O 1
ATOM 816 N N . GLN A 1 110 ? -10.539 -12.071 7.343 1.00 98.06 110 GLN A N 1
ATOM 817 C CA . GLN A 1 110 ? -9.476 -12.722 6.587 1.00 98.06 110 GLN A CA 1
ATOM 818 C C . GLN A 1 110 ? -9.451 -12.152 5.170 1.00 98.06 110 GLN A C 1
ATOM 820 O O . GLN A 1 110 ? -10.506 -11.915 4.572 1.00 98.06 110 GLN A O 1
ATOM 825 N N . TYR A 1 111 ? -8.252 -11.936 4.647 1.00 98.56 111 TYR A N 1
ATOM 826 C CA . TYR A 1 111 ? -8.027 -11.379 3.320 1.00 98.56 111 TYR A CA 1
ATOM 827 C C . TYR A 1 111 ? -7.006 -12.218 2.567 1.00 98.56 111 TYR A C 1
ATOM 829 O O . TYR A 1 111 ? -6.075 -12.746 3.172 1.00 98.56 111 TYR A O 1
ATOM 837 N N . GLU A 1 112 ? -7.173 -12.300 1.255 1.00 98.00 112 GLU A N 1
ATOM 838 C CA . GLU A 1 112 ? -6.278 -13.018 0.356 1.00 98.00 112 GLU A CA 1
ATOM 839 C C . GLU A 1 112 ? -5.929 -12.111 -0.829 1.00 98.00 112 GLU A C 1
ATOM 841 O O . GLU A 1 112 ? -6.794 -11.719 -1.618 1.00 98.00 112 GLU A O 1
ATOM 846 N N . MET A 1 113 ? -4.657 -11.725 -0.915 1.00 97.88 113 MET A N 1
ATOM 847 C CA . MET A 1 113 ? -4.117 -10.843 -1.945 1.00 97.88 113 MET A CA 1
ATOM 848 C C . MET A 1 113 ? -3.066 -11.566 -2.773 1.00 97.88 113 MET A C 1
ATOM 850 O O . MET A 1 113 ? -2.326 -12.403 -2.267 1.00 97.88 113 MET A O 1
ATOM 854 N N . PHE A 1 114 ? -2.949 -11.179 -4.037 1.00 98.00 114 PHE A N 1
ATOM 855 C CA . PHE A 1 114 ? -2.007 -11.779 -4.973 1.00 98.00 114 PHE A CA 1
ATOM 856 C C . PHE A 1 114 ? -1.166 -10.696 -5.635 1.00 98.00 114 PHE A C 1
ATOM 858 O O . PHE A 1 114 ? -1.698 -9.826 -6.327 1.00 98.00 114 PHE A O 1
ATOM 865 N N . VAL A 1 115 ? 0.143 -10.750 -5.427 1.00 97.62 115 VAL A N 1
ATOM 866 C CA . VAL A 1 115 ? 1.123 -9.857 -6.039 1.00 97.62 115 VAL A CA 1
ATOM 867 C C . VAL A 1 115 ? 1.378 -10.327 -7.465 1.00 97.62 115 VAL A C 1
ATOM 869 O O . VAL A 1 115 ? 1.824 -11.454 -7.669 1.00 97.62 115 VAL A O 1
ATOM 872 N N . ARG A 1 116 ? 1.052 -9.496 -8.460 1.00 95.19 116 ARG A N 1
ATOM 873 C CA . ARG A 1 116 ? 1.103 -9.875 -9.884 1.00 95.19 116 ARG A CA 1
ATOM 874 C C . ARG A 1 116 ? 1.529 -8.717 -10.785 1.00 95.19 116 ARG A C 1
ATOM 876 O O . ARG A 1 116 ? 1.245 -7.561 -10.453 1.00 95.19 116 ARG A O 1
ATOM 883 N N . PRO A 1 117 ? 2.133 -9.007 -11.953 1.00 94.75 117 PRO A N 1
ATOM 884 C CA . PRO A 1 117 ? 2.290 -8.017 -13.006 1.00 94.75 117 PRO A CA 1
ATOM 885 C C . PRO A 1 117 ? 0.952 -7.716 -13.693 1.00 94.75 117 PRO A C 1
ATOM 887 O O . PRO A 1 117 ? 0.112 -8.601 -13.865 1.00 94.75 117 PRO A O 1
ATOM 890 N N . PHE A 1 118 ? 0.764 -6.474 -14.131 1.00 95.06 118 PHE A N 1
ATOM 891 C CA . PHE A 1 118 ? -0.333 -6.074 -15.011 1.00 95.06 118 PHE A CA 1
ATOM 892 C C . PHE A 1 118 ? 0.051 -4.847 -15.851 1.00 95.06 118 PHE A C 1
ATOM 894 O O . PHE A 1 118 ? 0.986 -4.119 -15.516 1.00 95.06 118 PHE A O 1
ATOM 901 N N . GLN A 1 119 ? -0.660 -4.628 -16.959 1.00 95.56 119 GLN A N 1
ATOM 902 C CA . GLN A 1 119 ? -0.473 -3.444 -17.799 1.00 95.56 119 GLN A CA 1
ATOM 903 C C . GLN A 1 119 ? -1.193 -2.244 -17.187 1.00 95.56 119 GLN A C 1
ATOM 905 O O . GLN A 1 119 ? -2.399 -2.303 -16.946 1.00 95.56 119 GLN A O 1
ATOM 910 N N . HIS A 1 120 ? -0.468 -1.145 -16.995 1.00 96.25 120 HIS A N 1
ATOM 911 C CA . HIS A 1 120 ? -1.015 0.107 -16.486 1.00 96.25 120 HIS A CA 1
ATOM 912 C C . HIS A 1 120 ? -0.695 1.270 -17.417 1.00 96.25 120 HIS A C 1
ATOM 914 O O . HIS A 1 120 ? 0.437 1.426 -17.879 1.00 96.25 120 HIS A O 1
ATOM 920 N N . LEU A 1 121 ? -1.700 2.103 -17.675 1.00 96.31 121 LEU A N 1
ATOM 921 C CA . LEU A 1 121 ? -1.576 3.304 -18.489 1.00 96.31 121 LEU A CA 1
ATOM 922 C C . LEU A 1 121 ? -1.642 4.532 -17.581 1.00 96.31 121 LEU A C 1
ATOM 924 O O . LEU A 1 121 ? -2.697 4.873 -17.055 1.00 96.31 121 LEU A O 1
ATOM 928 N N . PHE A 1 122 ? -0.503 5.199 -17.403 1.00 95.69 122 PHE A N 1
ATOM 929 C CA . PHE A 1 122 ? -0.378 6.342 -16.495 1.00 95.69 122 PHE A CA 1
ATOM 930 C C . PHE A 1 122 ? -1.020 7.627 -17.029 1.00 95.69 122 PHE A C 1
ATOM 932 O O . PHE A 1 122 ? -1.432 8.477 -16.239 1.00 95.69 122 PHE A O 1
ATOM 939 N N . HIS A 1 123 ? -1.080 7.794 -18.351 1.00 94.94 123 HIS A N 1
ATOM 940 C CA . HIS A 1 123 ? -1.725 8.923 -19.018 1.00 94.94 123 HIS A CA 1
ATOM 941 C C . HIS A 1 123 ? -2.123 8.515 -20.444 1.00 94.94 123 HIS A C 1
ATOM 943 O O . HIS A 1 123 ? -1.263 7.990 -21.154 1.00 94.94 123 HIS A O 1
ATOM 949 N N . PRO A 1 124 ? -3.360 8.787 -20.899 1.00 93.00 124 PRO A N 1
ATOM 950 C CA . PRO A 1 124 ? -3.865 8.296 -22.184 1.00 93.00 124 PRO A CA 1
ATOM 951 C C . PRO A 1 124 ? -3.101 8.825 -23.405 1.00 93.00 124 PRO A C 1
ATOM 953 O O . PRO A 1 124 ? -2.896 8.081 -24.356 1.00 93.00 124 PRO A O 1
ATOM 956 N N . ASP A 1 125 ? -2.658 10.085 -23.366 1.00 90.44 125 ASP A N 1
ATOM 957 C CA . ASP A 1 125 ? -2.053 10.733 -24.543 1.00 90.44 125 ASP A CA 1
ATOM 958 C C . ASP A 1 125 ? -0.518 10.776 -24.542 1.00 90.44 125 ASP A C 1
ATOM 960 O O . ASP A 1 125 ? 0.094 11.061 -25.568 1.00 90.44 125 ASP A O 1
ATOM 964 N N . LEU A 1 126 ? 0.117 10.563 -23.386 1.00 87.88 126 LEU A N 1
ATOM 965 C CA . LEU A 1 126 ? 1.548 10.845 -23.202 1.00 87.88 126 LEU A CA 1
ATOM 966 C C . LEU A 1 126 ? 2.375 9.581 -23.031 1.00 87.88 126 LEU A C 1
ATOM 968 O O . LEU A 1 126 ? 3.536 9.560 -23.431 1.00 87.88 126 LEU A O 1
ATOM 972 N N . MET A 1 127 ? 1.774 8.541 -22.453 1.00 92.69 127 MET A N 1
ATOM 973 C CA . MET A 1 127 ? 2.475 7.336 -22.035 1.00 92.69 127 MET A CA 1
ATOM 974 C C . MET A 1 127 ? 1.968 6.126 -22.805 1.00 92.69 127 MET A C 1
ATOM 976 O O . MET A 1 127 ? 0.823 6.091 -23.251 1.00 92.69 127 MET A O 1
ATOM 980 N N . GLN A 1 128 ? 2.819 5.116 -22.924 1.00 94.75 128 GLN A N 1
ATOM 981 C CA . GLN A 1 128 ? 2.411 3.788 -23.360 1.00 94.75 128 GLN A CA 1
ATOM 982 C C . GLN A 1 128 ? 2.122 2.900 -22.142 1.00 94.75 128 GLN A C 1
ATOM 984 O O . GLN A 1 128 ? 2.669 3.138 -21.055 1.00 94.75 128 GLN A O 1
ATOM 989 N N . PRO A 1 129 ? 1.272 1.864 -22.291 1.00 95.56 129 PRO A N 1
ATOM 990 C CA . PRO A 1 129 ? 1.084 0.868 -21.248 1.00 95.56 129 PRO A CA 1
ATOM 991 C C . PRO A 1 129 ? 2.428 0.314 -20.772 1.00 95.56 129 PRO A C 1
ATOM 993 O O . PRO A 1 129 ? 3.296 -0.046 -21.570 1.00 95.56 129 PRO A O 1
ATOM 996 N N . SER A 1 130 ? 2.601 0.302 -19.456 1.00 94.56 130 SER A N 1
ATOM 997 C CA . SER A 1 130 ? 3.791 -0.207 -18.787 1.00 94.56 130 SER A CA 1
ATOM 998 C C . SER A 1 130 ? 3.410 -1.410 -17.941 1.00 94.56 130 SER A C 1
ATOM 1000 O O . SER A 1 130 ? 2.386 -1.383 -17.254 1.00 94.56 130 SER A O 1
ATOM 1002 N N . THR A 1 131 ? 4.248 -2.443 -17.935 1.00 94.00 131 THR A N 1
ATOM 1003 C CA . THR A 1 131 ? 4.098 -3.536 -16.975 1.00 94.00 131 THR A CA 1
ATOM 1004 C C . THR A 1 131 ? 4.520 -3.050 -15.600 1.00 94.00 131 THR A C 1
ATOM 1006 O O . THR A 1 131 ? 5.692 -2.758 -15.346 1.00 94.00 131 THR A O 1
ATOM 1009 N N . ILE A 1 132 ? 3.554 -2.983 -14.698 1.00 95.12 132 ILE A N 1
ATOM 1010 C CA . ILE A 1 132 ? 3.769 -2.626 -13.303 1.00 95.12 132 ILE A CA 1
ATOM 1011 C C . ILE A 1 132 ? 3.266 -3.760 -12.412 1.00 95.12 132 ILE A C 1
ATOM 1013 O O . ILE A 1 132 ? 2.693 -4.737 -12.896 1.00 95.12 132 ILE A O 1
ATOM 1017 N N . TRP A 1 133 ? 3.494 -3.651 -11.111 1.00 96.06 133 TRP A N 1
ATOM 1018 C CA . TRP A 1 133 ? 3.058 -4.640 -10.136 1.00 96.06 133 TRP A CA 1
ATOM 1019 C C . TRP A 1 133 ? 1.981 -4.075 -9.231 1.00 96.06 133 TRP A C 1
ATOM 1021 O O . TRP A 1 133 ? 1.937 -2.881 -8.938 1.00 96.06 133 TRP A O 1
ATOM 1031 N N . GLY A 1 134 ? 1.108 -4.953 -8.766 1.00 97.25 134 GLY A N 1
ATOM 1032 C CA . GLY A 1 134 ? 0.045 -4.563 -7.863 1.00 97.25 134 GLY A CA 1
ATOM 1033 C C . GLY A 1 134 ? -0.436 -5.716 -7.013 1.00 97.25 134 GLY A C 1
ATOM 1034 O O . GLY A 1 134 ? 0.005 -6.857 -7.161 1.00 97.25 134 GLY A O 1
ATOM 1035 N N . TYR A 1 135 ? -1.380 -5.387 -6.143 1.00 98.38 135 TYR A N 1
ATOM 1036 C CA . TYR A 1 135 ? -2.085 -6.349 -5.314 1.00 98.38 135 TYR A CA 1
ATOM 1037 C C . TYR A 1 135 ? -3.442 -6.630 -5.947 1.00 98.38 135 TYR A C 1
ATOM 1039 O O . TYR A 1 135 ? -4.188 -5.707 -6.283 1.00 98.38 135 TYR A O 1
ATOM 1047 N N . GLY A 1 136 ? -3.746 -7.906 -6.135 1.00 94.31 136 GLY A N 1
ATOM 1048 C CA . GLY A 1 136 ? -4.961 -8.362 -6.786 1.00 94.31 136 GLY A CA 1
ATOM 1049 C C . GLY A 1 136 ? -5.738 -9.397 -5.991 1.00 94.31 136 GLY A C 1
ATOM 1050 O O . GLY A 1 136 ? -5.342 -9.787 -4.896 1.00 94.31 136 GLY A O 1
ATOM 1051 N N . ASN A 1 137 ? -6.847 -9.850 -6.568 1.00 96.56 137 ASN A N 1
ATOM 1052 C CA . ASN A 1 137 ? -7.705 -10.893 -6.009 1.00 96.56 137 ASN A CA 1
ATOM 1053 C C . ASN A 1 137 ? -7.551 -12.228 -6.749 1.00 96.56 137 ASN A C 1
ATOM 1055 O O . ASN A 1 137 ? -6.909 -12.306 -7.797 1.00 96.56 137 ASN A O 1
ATOM 1059 N N . ALA A 1 138 ? -8.164 -13.295 -6.236 1.00 94.19 138 ALA A N 1
ATOM 1060 C CA . ALA A 1 138 ? -8.085 -14.623 -6.851 1.00 94.19 138 ALA A CA 1
ATOM 1061 C C . ALA A 1 138 ? -8.632 -14.663 -8.295 1.00 94.19 138 ALA A C 1
ATOM 1063 O O . ALA A 1 138 ? -8.183 -15.474 -9.098 1.00 94.19 138 ALA A O 1
ATOM 1064 N N . ALA A 1 139 ? -9.550 -13.755 -8.650 1.00 95.06 139 ALA A N 1
ATOM 1065 C CA . ALA A 1 139 ? -10.135 -13.651 -9.990 1.00 95.06 139 ALA A CA 1
ATOM 1066 C C . ALA A 1 139 ? -9.214 -12.974 -11.028 1.00 95.06 139 ALA A C 1
ATOM 1068 O O . ALA A 1 139 ? -9.590 -12.856 -12.193 1.00 95.06 139 ALA A O 1
ATOM 1069 N N . GLY A 1 140 ? -8.019 -12.527 -10.628 1.00 93.06 140 GLY A N 1
ATOM 1070 C CA . GLY A 1 140 ? -7.022 -11.941 -11.527 1.00 93.06 140 GLY A CA 1
ATOM 1071 C C . GLY A 1 140 ? -7.141 -10.428 -11.718 1.00 93.06 140 GLY A C 1
ATOM 1072 O O . GLY A 1 140 ? -6.379 -9.862 -12.496 1.00 93.06 140 GLY A O 1
ATOM 1073 N N . GLN A 1 141 ? -8.053 -9.753 -11.010 1.00 95.88 141 GLN A N 1
ATOM 1074 C CA . GLN A 1 141 ? -8.075 -8.289 -10.982 1.00 95.88 141 GLN A CA 1
ATOM 1075 C C . GLN A 1 141 ? -6.908 -7.799 -10.127 1.00 95.88 141 GLN A C 1
ATOM 1077 O O . GLN A 1 141 ? -6.786 -8.231 -8.983 1.00 95.88 141 GLN A O 1
ATOM 1082 N N . THR A 1 142 ? -6.086 -6.895 -10.659 1.00 97.19 142 THR A N 1
ATOM 1083 C CA . THR A 1 142 ? -4.886 -6.361 -9.994 1.00 97.19 142 THR A CA 1
ATOM 1084 C C . THR A 1 142 ? -4.945 -4.840 -9.961 1.00 97.19 142 THR A C 1
ATOM 1086 O O . THR A 1 142 ? -5.358 -4.217 -10.939 1.00 97.19 142 THR A O 1
ATOM 1089 N N . PHE A 1 143 ? -4.538 -4.244 -8.840 1.00 97.62 143 PHE A N 1
ATOM 1090 C CA . PHE A 1 143 ? -4.647 -2.808 -8.599 1.00 97.62 143 PHE A CA 1
ATOM 1091 C C . PHE A 1 143 ? -3.308 -2.215 -8.155 1.00 97.62 143 PHE A C 1
ATOM 1093 O O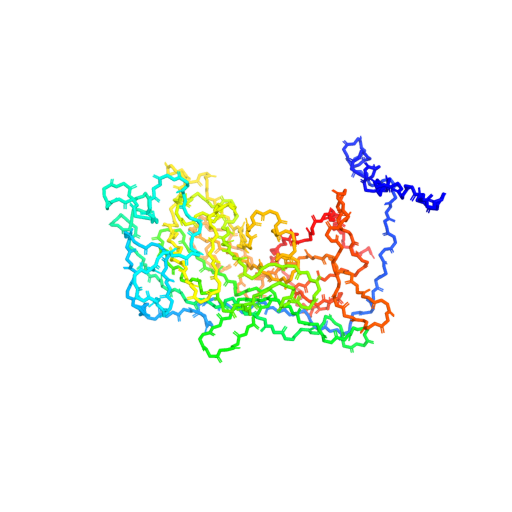 . PHE A 1 143 ? -2.586 -2.810 -7.349 1.00 97.62 143 PHE A O 1
ATOM 1100 N N . SER A 1 144 ? -3.005 -1.015 -8.652 1.00 97.00 144 SER A N 1
ATOM 1101 C CA . SER A 1 144 ? -1.959 -0.147 -8.113 1.00 97.00 144 SER A CA 1
ATOM 1102 C C . SER A 1 144 ? -2.454 1.311 -8.115 1.00 97.00 144 SER A C 1
ATOM 1104 O O . SER A 1 144 ? -2.751 1.835 -9.190 1.00 97.00 144 SER A O 1
ATOM 1106 N N . PRO A 1 145 ? -2.579 1.977 -6.950 1.00 98.31 145 PRO A N 1
ATOM 1107 C CA . PRO A 1 145 ? -2.359 1.445 -5.604 1.00 98.31 145 PRO A CA 1
ATOM 1108 C C . PRO A 1 145 ? -3.205 0.210 -5.279 1.00 98.31 145 PRO A C 1
ATOM 1110 O O . PRO A 1 145 ? -4.284 0.017 -5.841 1.00 98.31 145 PRO A O 1
ATOM 1113 N N . GLY A 1 146 ? -2.705 -0.624 -4.369 1.00 98.44 146 GLY A N 1
ATOM 1114 C CA . GLY A 1 146 ? -3.421 -1.802 -3.895 1.00 98.44 146 GLY A CA 1
ATOM 1115 C C . GLY A 1 146 ? -4.727 -1.452 -3.163 1.00 98.44 146 GLY A C 1
ATOM 1116 O O . GLY A 1 146 ? -4.956 -0.285 -2.813 1.00 98.44 146 GLY A O 1
ATOM 1117 N N . PRO A 1 147 ? -5.590 -2.452 -2.895 1.00 98.44 147 PRO A N 1
ATOM 1118 C CA . PRO A 1 147 ? -6.837 -2.252 -2.162 1.00 98.44 147 PRO A CA 1
ATOM 1119 C C . PRO A 1 147 ? -6.627 -1.506 -0.838 1.00 98.44 147 PRO A C 1
ATOM 1121 O O . PRO A 1 147 ? -5.673 -1.762 -0.103 1.00 98.44 147 PRO A O 1
ATOM 1124 N N . THR A 1 148 ? -7.523 -0.570 -0.530 1.00 98.69 148 THR A N 1
ATOM 1125 C CA . THR A 1 148 ? -7.492 0.200 0.717 1.00 98.69 148 THR A CA 1
ATOM 1126 C C . THR A 1 148 ? -8.152 -0.594 1.832 1.00 98.69 148 THR A C 1
ATOM 1128 O O . THR A 1 148 ? -9.353 -0.865 1.771 1.00 98.69 148 THR A O 1
ATOM 1131 N N . PHE A 1 149 ? -7.391 -0.914 2.875 1.00 98.62 149 PHE A N 1
ATOM 1132 C CA . PHE A 1 149 ? -7.944 -1.493 4.095 1.00 98.62 149 PHE A CA 1
ATOM 1133 C C . PHE A 1 149 ? -8.622 -0.413 4.934 1.00 98.62 149 PHE A C 1
ATOM 1135 O O . PHE A 1 149 ? -8.068 0.668 5.140 1.00 98.62 149 PHE A O 1
ATOM 1142 N N . ARG A 1 150 ? -9.817 -0.727 5.435 1.00 97.94 150 ARG A N 1
ATOM 1143 C CA . ARG A 1 150 ? -10.557 0.065 6.424 1.00 97.94 150 ARG A CA 1
ATOM 1144 C C . ARG A 1 150 ? -10.788 -0.807 7.650 1.00 97.94 150 ARG A C 1
ATOM 1146 O O . ARG A 1 150 ? -11.785 -1.519 7.757 1.00 97.94 150 ARG A O 1
ATOM 1153 N N . ALA A 1 151 ? -9.797 -0.803 8.528 1.00 97.44 151 ALA A N 1
ATOM 1154 C CA . ALA A 1 151 ? -9.746 -1.609 9.735 1.00 97.44 151 ALA A CA 1
ATOM 1155 C C . ALA A 1 151 ? -10.251 -0.827 10.952 1.00 97.44 151 ALA A C 1
ATOM 1157 O O . ALA A 1 151 ? -10.355 0.400 10.929 1.00 97.44 151 ALA A O 1
ATOM 1158 N N . ARG A 1 152 ? -10.546 -1.540 12.036 1.00 97.31 152 ARG A N 1
ATOM 1159 C CA . ARG A 1 152 ? -10.954 -0.956 13.312 1.00 97.31 152 ARG A CA 1
ATOM 1160 C C . ARG A 1 152 ? -10.100 -1.539 14.431 1.00 97.31 152 ARG A C 1
ATOM 1162 O O . ARG A 1 152 ? -9.822 -2.737 14.432 1.00 97.31 152 ARG A O 1
ATOM 1169 N N . TYR A 1 153 ? -9.662 -0.694 15.361 1.00 97.75 153 TYR A N 1
ATOM 1170 C CA . TYR A 1 153 ? -8.999 -1.176 16.572 1.00 97.75 153 TYR A CA 1
ATOM 1171 C C . TYR A 1 153 ? -9.923 -2.137 17.331 1.00 97.75 153 TYR A C 1
ATOM 1173 O O . TYR A 1 153 ? -11.107 -1.856 17.500 1.00 97.75 153 TYR A O 1
ATOM 1181 N N . GLY A 1 154 ? -9.375 -3.261 17.791 1.00 96.00 154 GLY A N 1
ATOM 1182 C CA . GLY A 1 154 ? -10.125 -4.326 18.460 1.00 96.00 154 GLY A CA 1
ATOM 1183 C C . GLY A 1 154 ? -10.675 -5.412 17.531 1.00 96.00 154 GLY A C 1
ATOM 1184 O O . GLY A 1 154 ? -11.161 -6.417 18.044 1.00 96.00 154 GLY A O 1
ATOM 1185 N N . ASP A 1 155 ? -10.530 -5.263 16.209 1.00 97.50 155 ASP A N 1
ATOM 1186 C CA . ASP A 1 155 ? -10.939 -6.257 15.210 1.00 97.50 155 ASP A CA 1
ATOM 1187 C C . ASP A 1 155 ? -9.705 -6.883 14.533 1.00 97.50 155 ASP A C 1
ATOM 1189 O O . ASP A 1 155 ? -9.377 -6.479 13.418 1.00 97.50 155 ASP A O 1
ATOM 1193 N N . PRO A 1 156 ? -8.996 -7.855 15.146 1.00 97.56 156 PRO A N 1
ATOM 1194 C CA . PRO A 1 156 ? -7.811 -8.462 14.545 1.00 97.56 156 PRO A CA 1
ATOM 1195 C C . PRO A 1 156 ? -8.085 -9.029 13.152 1.00 97.56 156 PRO A C 1
ATOM 1197 O O . PRO A 1 156 ? -9.150 -9.597 12.892 1.00 97.56 156 PRO A O 1
ATOM 1200 N N . ILE A 1 157 ? -7.102 -8.941 12.261 1.00 98.00 157 ILE A N 1
ATOM 1201 C CA . ILE A 1 157 ? -7.212 -9.475 10.902 1.00 98.00 157 ILE A CA 1
ATOM 1202 C C . ILE A 1 157 ? -6.009 -10.332 10.536 1.00 98.00 157 ILE A C 1
ATOM 1204 O O . ILE A 1 157 ? -4.934 -10.225 11.127 1.00 98.00 157 ILE A O 1
ATOM 1208 N N . VAL A 1 158 ? -6.192 -11.158 9.513 1.00 97.44 158 VAL A N 1
ATOM 1209 C CA . VAL A 1 158 ? -5.097 -11.833 8.817 1.00 97.44 158 VAL A CA 1
ATOM 1210 C C . VAL A 1 158 ? -5.175 -11.540 7.324 1.00 97.44 158 VAL A C 1
ATOM 1212 O O . VAL A 1 158 ? -6.260 -11.544 6.738 1.00 97.44 158 VAL A O 1
ATOM 1215 N N . VAL A 1 159 ? -4.024 -11.264 6.723 1.00 98.00 159 VAL A N 1
ATOM 1216 C CA . VAL A 1 159 ? -3.870 -10.971 5.301 1.00 98.00 159 VAL A CA 1
ATOM 1217 C C . VAL A 1 159 ? -2.864 -11.954 4.720 1.00 98.00 159 VAL A C 1
ATOM 1219 O O . VAL A 1 159 ? -1.667 -11.842 4.972 1.00 98.00 159 VAL A O 1
ATOM 1222 N N . ARG A 1 160 ? -3.355 -12.917 3.941 1.00 97.62 160 ARG A N 1
ATOM 1223 C CA . ARG A 1 160 ? -2.514 -13.797 3.135 1.00 97.62 160 ARG A CA 1
ATOM 1224 C C . ARG A 1 160 ? -2.079 -13.058 1.882 1.00 97.62 160 ARG A C 1
ATOM 1226 O O . ARG A 1 160 ? -2.930 -12.574 1.136 1.00 97.62 160 ARG A O 1
ATOM 1233 N N . ILE A 1 161 ? -0.778 -12.971 1.642 1.00 97.69 161 ILE A N 1
ATOM 1234 C CA . ILE A 1 161 ? -0.221 -12.321 0.455 1.00 97.69 161 ILE A CA 1
ATOM 1235 C C . ILE A 1 161 ? 0.562 -13.358 -0.335 1.00 97.69 161 ILE A C 1
ATOM 1237 O O . ILE A 1 161 ? 1.570 -13.866 0.144 1.00 97.69 161 ILE A O 1
ATOM 1241 N N . HIS A 1 162 ? 0.080 -13.674 -1.531 1.00 97.00 162 HIS A N 1
ATOM 1242 C CA . HIS A 1 162 ? 0.729 -14.572 -2.474 1.00 97.00 162 HIS A CA 1
ATOM 1243 C C . HIS A 1 162 ? 1.680 -13.798 -3.385 1.00 97.00 162 HIS A C 1
ATOM 1245 O O . HIS A 1 162 ? 1.321 -12.742 -3.906 1.00 97.00 162 HIS A O 1
ATOM 1251 N N . ASN A 1 163 ? 2.873 -14.334 -3.620 1.00 95.31 163 ASN A N 1
ATOM 1252 C C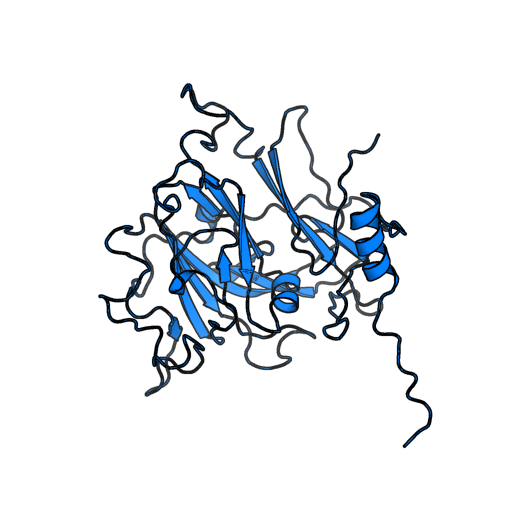A . ASN A 1 163 ? 3.796 -13.848 -4.634 1.00 95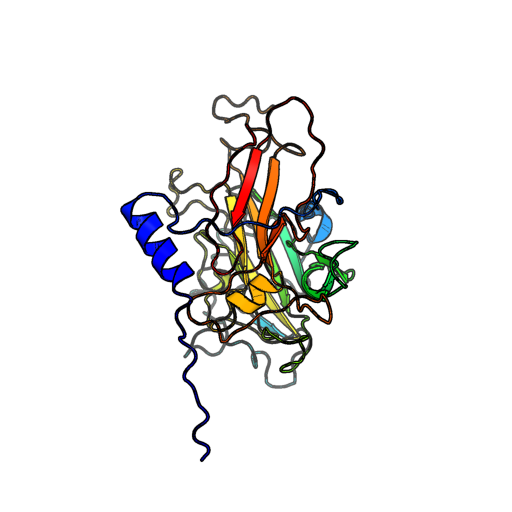.31 163 ASN A CA 1
ATOM 1253 C C . ASN A 1 163 ? 3.586 -14.638 -5.931 1.00 95.31 163 ASN A C 1
ATOM 1255 O O . ASN A 1 163 ? 4.084 -15.751 -6.080 1.00 95.31 163 ASN A O 1
ATOM 1259 N N . ASN A 1 164 ? 2.859 -14.053 -6.882 1.00 94.25 164 ASN A N 1
ATOM 1260 C CA . ASN A 1 164 ? 2.618 -14.608 -8.217 1.00 94.25 164 ASN A CA 1
ATOM 1261 C C . ASN A 1 164 ? 3.303 -13.743 -9.288 1.00 94.25 164 ASN A C 1
ATOM 1263 O O . ASN A 1 164 ? 2.772 -13.554 -10.389 1.00 94.25 164 ASN A O 1
ATOM 1267 N N . LEU A 1 165 ? 4.455 -13.166 -8.946 1.00 92.44 165 LEU A N 1
ATOM 1268 C CA . LEU A 1 165 ? 5.333 -12.510 -9.904 1.00 92.44 165 LEU A CA 1
ATOM 1269 C C . LEU A 1 165 ? 5.976 -13.553 -10.837 1.00 92.44 165 LEU A C 1
ATOM 1271 O O . LEU A 1 165 ? 5.940 -14.742 -10.548 1.00 92.44 165 LEU A O 1
ATOM 1275 N N . PRO A 1 166 ? 6.491 -13.157 -12.010 1.00 86.25 166 PRO A N 1
ATOM 1276 C CA . PRO A 1 166 ? 7.187 -14.085 -12.896 1.00 86.25 166 PRO A CA 1
ATOM 1277 C C . PRO A 1 166 ? 8.572 -14.457 -12.342 1.00 86.25 166 PRO A C 1
ATOM 1279 O O . PRO A 1 166 ? 9.281 -13.605 -11.804 1.00 86.25 166 PRO A O 1
ATOM 1282 N N . ASP A 1 167 ? 8.982 -15.712 -12.537 1.00 77.31 167 ASP A N 1
ATOM 1283 C CA . ASP A 1 167 ? 10.321 -16.180 -12.169 1.00 77.31 167 ASP A CA 1
ATOM 1284 C C . ASP A 1 167 ? 11.429 -15.484 -12.987 1.00 77.31 167 ASP A C 1
ATOM 1286 O O . ASP A 1 167 ? 11.292 -15.227 -14.186 1.00 77.31 167 ASP A O 1
ATOM 1290 N N . GLY A 1 168 ? 12.587 -15.270 -12.351 1.00 66.00 168 GLY A N 1
ATOM 1291 C CA . GLY A 1 168 ? 13.839 -14.885 -13.012 1.00 66.00 168 GLY A CA 1
ATOM 1292 C C . GLY A 1 168 ? 14.175 -13.386 -13.033 1.00 66.00 168 GLY A C 1
ATOM 1293 O O . GLY A 1 168 ? 13.340 -12.506 -12.836 1.00 66.00 168 GLY A O 1
ATOM 1294 N N . PHE A 1 169 ? 15.453 -13.087 -13.299 1.00 65.19 169 PHE A N 1
ATOM 1295 C CA . PHE A 1 169 ? 15.982 -11.729 -13.466 1.00 65.19 169 PHE A CA 1
ATOM 1296 C C . PHE A 1 169 ? 16.653 -11.569 -14.847 1.00 65.19 169 PHE A C 1
ATOM 1298 O O . PHE A 1 169 ? 17.458 -12.427 -15.210 1.00 65.19 169 PHE A O 1
ATOM 1305 N N . PRO A 1 170 ? 16.402 -10.479 -15.598 1.00 56.38 170 PRO A N 1
ATOM 1306 C CA . PRO A 1 170 ? 15.355 -9.485 -15.393 1.00 56.38 170 PRO A CA 1
ATOM 1307 C C . PRO A 1 170 ? 14.050 -9.985 -16.040 1.00 56.38 170 PRO A C 1
ATOM 1309 O O . PRO A 1 170 ? 13.716 -9.593 -17.153 1.00 56.38 170 PRO A O 1
ATOM 1312 N N . GLY A 1 171 ? 13.286 -10.848 -15.364 1.00 51.62 171 GLY A N 1
ATOM 1313 C CA . GLY A 1 171 ? 11.958 -11.291 -15.821 1.00 51.62 171 GLY A CA 1
ATOM 1314 C C . GLY A 1 171 ? 10.871 -10.216 -15.671 1.00 51.62 171 GLY A C 1
ATOM 1315 O O . GLY A 1 171 ? 9.712 -10.542 -15.445 1.00 51.62 171 GLY A O 1
ATOM 1316 N N . ASN A 1 172 ? 11.244 -8.931 -15.696 1.00 63.28 172 ASN A N 1
ATOM 1317 C CA . ASN A 1 172 ? 10.469 -7.844 -15.101 1.00 63.28 172 ASN A CA 1
ATOM 1318 C C . ASN A 1 172 ? 10.591 -6.497 -15.838 1.00 63.28 172 ASN A C 1
ATOM 1320 O O . ASN A 1 172 ? 10.716 -5.457 -15.193 1.00 63.28 172 ASN A O 1
ATOM 1324 N N . ASP A 1 173 ? 10.624 -6.488 -17.171 1.00 68.31 173 ASP A N 1
ATOM 1325 C CA . ASP A 1 173 ? 10.573 -5.255 -17.982 1.00 68.31 173 ASP A CA 1
ATOM 1326 C C . ASP A 1 173 ? 11.488 -4.113 -17.472 1.00 68.31 173 ASP A C 1
ATOM 1328 O O . ASP A 1 173 ? 11.088 -2.957 -17.373 1.00 68.31 173 ASP A O 1
ATOM 1332 N N . GLY A 1 174 ? 12.728 -4.452 -17.088 1.00 76.75 174 GLY A N 1
ATOM 1333 C CA . GLY A 1 174 ? 13.821 -3.489 -16.876 1.00 76.75 174 GLY A CA 1
ATOM 1334 C C . GLY A 1 174 ? 14.334 -3.256 -15.444 1.00 76.75 174 GLY A C 1
ATOM 1335 O O . GLY A 1 174 ? 15.501 -2.909 -15.300 1.00 76.75 174 GLY A O 1
ATOM 1336 N N . PHE A 1 175 ? 13.548 -3.455 -14.381 1.00 89.81 175 PHE A N 1
ATOM 1337 C CA . PHE A 1 175 ? 13.986 -3.230 -12.979 1.00 89.81 175 PHE A CA 1
ATOM 1338 C C . PHE A 1 175 ? 13.154 -4.058 -11.995 1.00 89.81 175 PHE A C 1
ATOM 1340 O O . PHE A 1 175 ? 12.195 -4.655 -12.447 1.00 89.81 175 PHE A O 1
ATOM 1347 N N . GLY A 1 176 ? 13.468 -4.090 -10.691 1.00 89.94 176 GLY A N 1
ATOM 1348 C CA . GLY A 1 176 ? 12.737 -4.828 -9.640 1.00 89.94 176 GLY A CA 1
ATOM 1349 C C . GLY A 1 176 ? 13.067 -6.325 -9.565 1.00 89.94 176 GLY A C 1
ATOM 1350 O O . GLY A 1 176 ? 13.527 -6.909 -10.546 1.00 89.94 176 GLY A O 1
ATOM 1351 N N . ILE A 1 177 ? 12.811 -6.957 -8.414 1.00 91.56 177 ILE A N 1
ATOM 1352 C CA . ILE A 1 177 ? 13.099 -8.386 -8.174 1.00 91.56 177 ILE A CA 1
ATOM 1353 C C . ILE A 1 177 ? 11.822 -9.142 -7.780 1.00 91.56 177 ILE A C 1
ATOM 1355 O O . ILE A 1 177 ? 11.077 -8.624 -6.948 1.00 91.56 177 ILE A O 1
ATOM 1359 N N . PRO A 1 178 ? 11.533 -10.336 -8.342 1.00 91.88 178 PRO A N 1
ATOM 1360 C CA . PRO A 1 178 ? 10.301 -11.095 -8.067 1.00 91.88 178 PRO A CA 1
ATOM 1361 C C . PRO A 1 178 ? 10.317 -11.811 -6.700 1.00 91.88 178 PRO A C 1
ATOM 1363 O O . PRO A 1 178 ? 9.869 -12.947 -6.547 1.00 91.88 178 PRO A O 1
ATOM 1366 N N . GLN A 1 179 ? 10.847 -11.116 -5.696 1.00 91.38 179 GLN A N 1
ATOM 1367 C CA . GLN A 1 179 ? 10.834 -11.453 -4.280 1.00 91.38 179 GLN A CA 1
ATOM 1368 C C . GLN A 1 179 ? 10.152 -10.309 -3.549 1.00 91.38 179 GLN A C 1
ATOM 1370 O O . GLN A 1 179 ? 10.397 -9.143 -3.868 1.00 91.38 179 GLN A O 1
ATOM 1375 N N . THR A 1 180 ? 9.337 -10.629 -2.553 1.00 93.00 180 THR A N 1
ATOM 1376 C CA . THR A 1 180 ? 8.583 -9.604 -1.834 1.00 93.00 180 THR A CA 1
ATOM 1377 C C . THR A 1 180 ? 8.514 -9.885 -0.342 1.00 93.00 180 THR A C 1
ATOM 1379 O O . THR A 1 180 ? 8.669 -11.018 0.116 1.00 93.00 180 THR A O 1
ATOM 1382 N N . THR A 1 181 ? 8.316 -8.818 0.419 1.00 94.69 181 THR A N 1
ATOM 1383 C CA . THR A 1 181 ? 7.863 -8.853 1.807 1.00 94.69 181 THR A CA 1
ATOM 1384 C C . THR A 1 181 ? 7.084 -7.576 2.065 1.00 94.69 181 THR A C 1
ATOM 1386 O O . THR A 1 181 ? 7.542 -6.497 1.694 1.00 94.69 181 THR A O 1
ATOM 1389 N N . THR A 1 182 ? 5.884 -7.672 2.629 1.00 97.56 182 THR A N 1
ATOM 1390 C CA . THR A 1 182 ? 5.009 -6.506 2.788 1.00 97.56 182 THR A CA 1
ATOM 1391 C C . THR A 1 182 ? 5.115 -5.954 4.202 1.00 97.56 182 THR A C 1
ATOM 1393 O O . THR A 1 182 ? 4.782 -6.636 5.168 1.00 97.56 182 THR A O 1
ATOM 1396 N N . HIS A 1 183 ? 5.534 -4.697 4.321 1.00 98.31 183 HIS A N 1
ATOM 1397 C CA . HIS A 1 183 ? 5.574 -3.968 5.581 1.00 98.31 183 HIS A CA 1
ATOM 1398 C C . HIS A 1 183 ? 4.309 -3.136 5.764 1.00 98.31 183 HIS A C 1
ATOM 1400 O O . HIS A 1 183 ? 3.933 -2.383 4.864 1.00 98.31 183 HIS A O 1
ATOM 1406 N N . LEU A 1 184 ? 3.668 -3.244 6.932 1.00 98.12 184 LEU A N 1
ATOM 1407 C CA . LEU A 1 184 ? 2.606 -2.329 7.347 1.00 98.12 184 LEU A CA 1
ATOM 1408 C C . LEU A 1 184 ? 3.230 -1.159 8.112 1.00 98.12 184 LEU A C 1
ATOM 1410 O O . LEU A 1 184 ? 3.479 -1.229 9.315 1.00 98.12 184 LEU A O 1
ATOM 1414 N N . HIS A 1 185 ? 3.464 -0.070 7.393 1.00 98.25 185 HIS A N 1
ATOM 1415 C CA . HIS A 1 185 ? 4.251 1.051 7.871 1.00 98.25 185 HIS A CA 1
ATOM 1416 C C . HIS A 1 185 ? 3.630 1.717 9.102 1.00 98.25 185 HIS A C 1
ATOM 1418 O O . HIS A 1 185 ? 2.468 2.130 9.068 1.00 98.25 185 HIS A O 1
ATOM 1424 N N . ASN A 1 186 ? 4.450 1.886 10.146 1.00 94.25 186 ASN A N 1
ATOM 1425 C CA . ASN A 1 186 ? 4.130 2.461 11.462 1.00 94.25 186 ASN A CA 1
ATOM 1426 C C . ASN A 1 186 ? 3.357 1.546 12.433 1.00 94.25 186 ASN A C 1
ATOM 1428 O O . ASN A 1 186 ? 3.288 1.860 13.620 1.00 94.25 186 ASN A O 1
ATOM 1432 N N . PHE A 1 187 ? 2.759 0.435 11.988 1.00 95.50 187 PHE A N 1
ATOM 1433 C CA . PHE A 1 187 ? 1.950 -0.382 12.898 1.00 95.50 187 PHE A CA 1
ATOM 1434 C C . PHE A 1 187 ? 2.816 -1.201 13.861 1.00 95.50 187 PHE A C 1
ATOM 1436 O O . PHE A 1 187 ? 3.779 -1.844 13.456 1.00 95.50 187 PHE A O 1
ATOM 1443 N N . HIS A 1 188 ? 2.434 -1.246 15.139 1.00 92.19 188 HIS A N 1
ATOM 1444 C CA . HIS A 1 188 ? 3.095 -2.107 16.116 1.00 92.19 188 HIS A CA 1
ATOM 1445 C C . HIS A 1 188 ? 2.582 -3.545 15.985 1.00 92.19 188 HIS A C 1
ATOM 1447 O O . HIS A 1 188 ? 1.545 -3.905 16.546 1.00 92.19 188 HIS A O 1
ATOM 1453 N N . THR A 1 189 ? 3.310 -4.364 15.234 1.00 89.75 189 THR A N 1
ATOM 1454 C CA . THR A 1 189 ? 2.957 -5.762 14.988 1.00 89.75 189 THR A CA 1
ATOM 1455 C C . THR A 1 189 ? 4.066 -6.719 15.403 1.00 89.75 189 THR A C 1
ATOM 1457 O O . THR A 1 189 ? 5.182 -6.324 15.743 1.00 89.75 189 THR A O 1
ATOM 1460 N N . ALA A 1 190 ? 3.734 -8.005 15.416 1.00 88.00 190 ALA A N 1
ATOM 1461 C CA . ALA A 1 190 ? 4.715 -9.054 15.598 1.00 88.00 190 ALA A CA 1
ATOM 1462 C C . ALA A 1 190 ? 5.718 -9.041 14.429 1.00 88.00 190 ALA A C 1
ATOM 1464 O O . ALA A 1 190 ? 5.288 -8.914 13.282 1.00 88.00 190 ALA A O 1
ATOM 1465 N N . PRO A 1 191 ? 7.024 -9.211 14.684 1.00 85.25 191 PRO A N 1
ATOM 1466 C CA . PRO A 1 191 ? 8.058 -9.261 13.656 1.00 85.25 191 PRO A CA 1
ATOM 1467 C C . PRO A 1 191 ? 7.743 -10.206 12.489 1.00 85.25 191 PRO A C 1
ATOM 1469 O O . PRO A 1 191 ? 8.004 -9.872 11.340 1.00 85.25 191 PRO A O 1
ATOM 1472 N N . GLU A 1 192 ? 7.109 -11.346 12.763 1.00 85.31 192 GLU A N 1
ATOM 1473 C CA . GLU A 1 192 ? 6.688 -12.325 11.759 1.00 85.31 192 GLU A CA 1
ATOM 1474 C C . GLU A 1 192 ? 5.677 -11.746 10.746 1.00 85.31 192 GLU A C 1
ATOM 1476 O O . GLU A 1 192 ? 5.639 -12.187 9.602 1.00 85.31 192 GLU A O 1
ATOM 1481 N N . SER A 1 193 ? 4.893 -10.739 11.142 1.00 90.75 193 SER A N 1
ATOM 1482 C CA . SER A 1 193 ? 3.934 -10.015 10.294 1.00 90.75 193 SER A CA 1
ATOM 1483 C C . SER A 1 193 ? 4.432 -8.634 9.848 1.00 90.75 193 SER A C 1
ATOM 1485 O O . SER A 1 193 ? 3.717 -7.950 9.111 1.00 90.75 193 SER A O 1
ATOM 1487 N N . ASP A 1 194 ? 5.599 -8.192 10.324 1.00 92.75 194 ASP A N 1
ATOM 1488 C CA . ASP A 1 194 ? 6.081 -6.816 10.160 1.00 92.75 194 ASP A CA 1
ATOM 1489 C C . ASP A 1 194 ? 6.647 -6.548 8.765 1.00 92.75 194 ASP A C 1
ATOM 1491 O O . ASP A 1 194 ? 6.656 -5.408 8.326 1.00 92.75 194 ASP A O 1
ATOM 1495 N N . GLY A 1 195 ? 7.084 -7.581 8.042 1.00 92.06 195 GLY A N 1
ATOM 1496 C CA . GLY A 1 195 ? 7.681 -7.411 6.715 1.00 92.06 195 GLY A CA 1
ATOM 1497 C C . GLY A 1 195 ? 9.126 -6.919 6.770 1.00 92.06 195 GLY A C 1
ATOM 1498 O O . GLY A 1 195 ? 9.530 -6.062 5.987 1.00 92.06 195 GLY A O 1
ATOM 1499 N N . GLY A 1 196 ? 9.917 -7.428 7.722 1.00 90.25 196 GLY A N 1
ATOM 1500 C CA . GLY A 1 196 ? 11.321 -7.042 7.840 1.00 90.25 196 GLY A CA 1
ATOM 1501 C C . GLY A 1 196 ? 12.101 -7.306 6.541 1.00 90.25 196 GLY A C 1
ATOM 1502 O O . GLY A 1 196 ? 11.850 -8.291 5.850 1.00 90.25 196 GLY A O 1
ATOM 1503 N N . PRO A 1 197 ? 13.088 -6.467 6.191 1.00 90.88 197 PRO A N 1
ATOM 1504 C CA . PRO A 1 197 ? 13.589 -6.382 4.819 1.00 90.88 197 PRO A CA 1
ATOM 1505 C C . PRO A 1 197 ? 14.312 -7.617 4.288 1.00 90.88 197 PRO A C 1
ATOM 1507 O O . PRO A 1 197 ? 14.361 -7.843 3.081 1.00 90.88 197 PRO A O 1
ATOM 1510 N N . ILE A 1 198 ? 14.884 -8.414 5.185 1.00 87.56 198 ILE A N 1
ATOM 1511 C CA . ILE A 1 198 ? 15.539 -9.687 4.863 1.00 87.56 198 ILE A CA 1
ATOM 1512 C C . ILE A 1 198 ? 14.585 -10.883 5.002 1.00 87.56 198 ILE A C 1
ATOM 1514 O O . ILE A 1 198 ? 15.011 -12.015 4.791 1.00 87.56 198 ILE A O 1
ATOM 1518 N N . MET A 1 199 ? 13.322 -10.625 5.370 1.00 85.12 199 MET A N 1
ATOM 1519 C CA . MET A 1 199 ? 12.246 -11.597 5.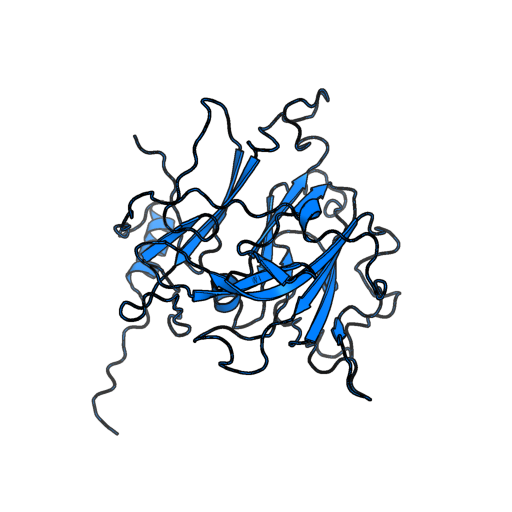563 1.00 85.12 199 MET A CA 1
ATOM 1520 C C . MET A 1 199 ? 11.353 -11.711 4.323 1.00 85.12 199 MET A C 1
ATOM 1522 O O . MET A 1 199 ? 10.152 -11.453 4.393 1.00 85.12 199 MET A O 1
ATOM 1526 N N . PHE A 1 200 ? 11.952 -12.020 3.173 1.00 89.50 200 PHE A N 1
ATOM 1527 C CA . PHE A 1 200 ? 11.267 -12.082 1.879 1.00 89.50 200 PHE A CA 1
ATOM 1528 C C . PHE A 1 200 ? 11.083 -13.511 1.381 1.00 89.50 200 PHE A C 1
ATOM 1530 O O . PHE A 1 200 ? 11.773 -14.439 1.810 1.00 89.50 200 PHE A O 1
ATOM 1537 N N . TYR A 1 201 ? 10.149 -13.671 0.451 1.00 90.31 201 TYR A N 1
ATOM 1538 C CA . TYR A 1 201 ? 9.815 -14.954 -0.144 1.00 90.31 201 TYR A CA 1
ATOM 1539 C C . TYR A 1 201 ? 9.752 -14.877 -1.670 1.00 90.31 201 TYR A C 1
ATOM 1541 O O . TYR A 1 201 ? 9.389 -13.853 -2.260 1.00 90.31 201 TYR A O 1
ATOM 1549 N N . ASP A 1 202 ? 10.146 -15.983 -2.290 1.00 89.31 202 ASP A N 1
ATOM 1550 C CA . ASP A 1 202 ? 10.170 -16.169 -3.735 1.00 89.31 202 ASP A CA 1
ATOM 1551 C C . ASP A 1 202 ? 8.761 -16.305 -4.330 1.00 89.31 202 ASP A C 1
ATOM 1553 O O . ASP A 1 202 ? 7.750 -16.392 -3.627 1.00 89.31 202 ASP A O 1
ATOM 1557 N N . THR A 1 203 ? 8.708 -16.302 -5.658 1.00 89.44 203 THR A N 1
ATOM 1558 C CA . THR A 1 203 ? 7.499 -16.576 -6.438 1.00 89.44 203 THR A CA 1
ATOM 1559 C C . THR A 1 203 ? 6.919 -17.958 -6.108 1.00 89.44 203 THR A C 1
ATOM 1561 O O . THR A 1 203 ? 7.641 -18.900 -5.781 1.00 89.44 203 THR A O 1
ATOM 1564 N N . GLY A 1 204 ? 5.591 -18.085 -6.174 1.00 90.06 204 GLY A N 1
ATOM 1565 C CA . GLY A 1 204 ? 4.859 -19.319 -5.875 1.00 90.06 204 GLY A CA 1
ATOM 1566 C C . GLY A 1 204 ? 4.710 -19.599 -4.378 1.00 90.06 204 GLY A C 1
ATOM 1567 O O . GLY A 1 204 ? 4.385 -20.724 -3.990 1.00 90.06 204 GLY A O 1
ATOM 1568 N N . ARG A 1 205 ? 4.964 -18.599 -3.529 1.00 90.62 205 ARG A N 1
ATOM 1569 C CA . ARG A 1 205 ? 4.835 -18.680 -2.069 1.00 90.62 205 ARG A CA 1
ATOM 1570 C C . ARG A 1 205 ? 3.890 -17.608 -1.544 1.00 90.62 205 ARG A C 1
ATOM 1572 O O . ARG A 1 205 ? 3.640 -16.616 -2.222 1.00 90.62 205 ARG A O 1
ATOM 1579 N N . TYR A 1 206 ? 3.396 -17.792 -0.326 1.00 92.62 206 TYR A N 1
ATOM 1580 C CA . TYR A 1 206 ? 2.613 -16.778 0.374 1.00 92.62 206 TYR A CA 1
ATOM 1581 C C . TYR A 1 206 ? 3.031 -16.621 1.836 1.00 92.62 206 TYR A C 1
ATOM 1583 O O . TYR A 1 206 ? 3.578 -17.555 2.431 1.00 92.62 206 TYR A O 1
ATOM 1591 N N . LEU A 1 207 ? 2.725 -15.449 2.402 1.00 91.19 207 LEU A N 1
ATOM 1592 C CA . LEU A 1 207 ? 2.891 -15.135 3.823 1.00 91.19 207 LEU A CA 1
ATOM 1593 C C . LEU A 1 207 ? 1.555 -14.742 4.471 1.00 91.19 207 LEU A C 1
ATOM 1595 O O . LEU A 1 207 ? 0.781 -13.999 3.865 1.00 91.19 207 LEU A O 1
ATOM 1599 N N . ASP A 1 208 ? 1.303 -15.195 5.704 1.00 92.88 208 ASP A N 1
ATOM 1600 C CA . ASP A 1 208 ? 0.114 -14.836 6.489 1.00 92.88 208 ASP A CA 1
ATOM 1601 C C . ASP A 1 208 ? 0.431 -13.686 7.472 1.00 92.88 208 ASP A C 1
ATOM 1603 O O . ASP A 1 208 ? 0.880 -13.869 8.604 1.00 92.88 208 ASP A O 1
ATOM 1607 N N . HIS A 1 209 ? 0.148 -12.446 7.073 1.00 93.94 209 HIS A N 1
ATOM 1608 C CA . HIS A 1 209 ? 0.326 -11.291 7.952 1.00 93.94 209 HIS A CA 1
ATOM 1609 C C . HIS A 1 209 ? -0.834 -11.177 8.941 1.00 93.94 209 HIS A C 1
ATOM 1611 O O . HIS A 1 209 ? -1.945 -10.777 8.591 1.00 93.94 209 HIS A O 1
ATOM 1617 N N . HIS A 1 210 ? -0.576 -11.501 10.204 1.00 95.06 210 HIS A N 1
ATOM 1618 C CA . HIS A 1 210 ? -1.512 -11.278 11.303 1.00 95.06 210 HIS A CA 1
ATOM 1619 C C . HIS A 1 210 ? -1.318 -9.898 11.920 1.00 95.06 210 HIS A C 1
ATOM 1621 O O . HIS A 1 210 ? -0.238 -9.584 12.427 1.00 95.06 210 HIS A O 1
ATOM 1627 N N . TYR A 1 211 ? -2.376 -9.092 11.895 1.00 96.75 211 TYR A N 1
ATOM 1628 C CA . TYR A 1 211 ? -2.412 -7.774 12.510 1.00 96.75 211 TYR A CA 1
ATOM 1629 C C . TYR A 1 211 ? -3.406 -7.792 13.665 1.00 96.75 211 TYR A C 1
ATOM 1631 O O . TYR A 1 211 ? -4.620 -7.866 13.468 1.00 96.75 211 TYR A O 1
ATOM 1639 N N . ALA A 1 212 ? -2.880 -7.685 14.886 1.00 95.50 212 ALA A N 1
ATOM 1640 C CA . ALA A 1 212 ? -3.680 -7.707 16.106 1.00 95.50 212 ALA A CA 1
ATOM 1641 C C . ALA A 1 212 ? -4.672 -6.536 16.207 1.00 95.50 212 ALA A C 1
ATOM 1643 O O . ALA A 1 212 ? -5.641 -6.632 16.953 1.00 95.50 212 ALA A O 1
ATOM 1644 N N . LEU A 1 213 ? -4.412 -5.429 15.492 1.00 96.94 213 LEU A N 1
ATOM 1645 C CA . LEU A 1 213 ? -5.206 -4.193 15.544 1.00 96.94 213 LEU A CA 1
ATOM 1646 C C . LEU A 1 213 ? -5.493 -3.760 16.988 1.00 96.94 213 LEU A C 1
ATOM 1648 O O . LEU A 1 213 ? -6.583 -3.317 17.334 1.00 96.94 213 LEU A O 1
ATOM 1652 N N . ALA A 1 214 ? -4.475 -3.899 17.835 1.00 95.19 214 ALA A N 1
ATOM 1653 C CA . ALA A 1 214 ? -4.470 -3.483 19.224 1.00 95.19 214 ALA A CA 1
ATOM 1654 C C . ALA A 1 214 ? -3.593 -2.238 19.392 1.00 95.19 214 ALA A C 1
ATOM 1656 O O . ALA A 1 214 ? -2.653 -2.012 18.628 1.00 95.19 214 ALA A O 1
ATOM 1657 N N . LEU A 1 215 ? -3.902 -1.431 20.404 1.00 94.88 215 LEU A N 1
ATOM 1658 C CA . LEU A 1 215 ? -3.098 -0.266 20.765 1.00 94.88 215 LEU A CA 1
ATOM 1659 C C . LEU A 1 215 ? -1.729 -0.712 21.289 1.00 94.88 215 LEU A C 1
ATOM 1661 O O . LEU A 1 215 ? -1.647 -1.644 22.098 1.00 94.88 215 LEU A O 1
ATOM 1665 N N . ALA A 1 216 ? -0.661 -0.032 20.868 1.00 92.81 216 ALA A N 1
ATOM 1666 C CA . ALA A 1 216 ? 0.681 -0.320 21.359 1.00 92.81 216 ALA A CA 1
ATOM 1667 C C . ALA A 1 216 ? 0.728 -0.114 22.882 1.00 92.81 216 ALA A C 1
ATOM 1669 O O . ALA A 1 216 ? 0.311 0.918 23.404 1.00 92.81 216 ALA A O 1
ATOM 1670 N N . GLY A 1 217 ? 1.140 -1.153 23.613 1.00 90.50 217 GLY A N 1
ATOM 1671 C CA . GLY A 1 217 ? 1.128 -1.152 25.081 1.00 90.50 217 GLY A CA 1
ATOM 1672 C C . GLY A 1 217 ? -0.254 -0.963 25.730 1.00 90.50 217 GLY A C 1
ATOM 1673 O O . GLY A 1 217 ? -0.319 -0.744 26.936 1.00 90.50 217 GLY A O 1
ATOM 1674 N N . GLY A 1 218 ? -1.350 -1.038 24.965 1.00 90.88 218 GLY A N 1
ATOM 1675 C CA . GLY A 1 218 ? -2.694 -0.703 25.443 1.00 90.88 218 GLY A CA 1
ATOM 1676 C C . GLY A 1 218 ? -2.927 0.797 25.663 1.00 90.88 218 GLY A C 1
ATOM 1677 O O . GLY A 1 218 ? -3.886 1.152 26.344 1.00 90.88 218 GLY A O 1
ATOM 1678 N N . ASP A 1 219 ? -2.072 1.672 25.123 1.00 94.06 219 ASP A N 1
ATOM 1679 C CA . ASP A 1 219 ? -2.151 3.122 25.312 1.00 94.06 219 ASP A CA 1
ATOM 1680 C C . ASP A 1 219 ? -3.012 3.794 24.223 1.00 94.06 219 ASP A C 1
ATOM 1682 O O . ASP A 1 219 ? -2.630 3.799 23.052 1.00 94.06 219 ASP A O 1
ATOM 1686 N N . PRO A 1 220 ? -4.151 4.428 24.565 1.00 91.12 220 PRO A N 1
ATOM 1687 C CA . PRO A 1 220 ? -4.980 5.161 23.602 1.00 91.12 220 PRO A CA 1
ATOM 1688 C C . PRO A 1 220 ? -4.287 6.336 22.899 1.00 91.12 220 PRO A C 1
ATOM 1690 O O . PRO A 1 220 ? -4.826 6.859 21.927 1.00 91.12 220 PRO A O 1
ATOM 1693 N N . ARG A 1 221 ? -3.131 6.798 23.389 1.00 92.06 221 ARG A N 1
ATOM 1694 C CA . ARG A 1 221 ? -2.324 7.843 22.734 1.00 92.06 221 ARG A CA 1
ATOM 1695 C C . ARG A 1 221 ? -1.534 7.311 21.539 1.00 92.06 221 ARG A C 1
ATOM 1697 O O . ARG A 1 221 ? -1.154 8.100 20.685 1.00 92.06 221 ARG A O 1
ATOM 1704 N N . GLU A 1 222 ? -1.346 5.996 21.469 1.00 93.50 222 GLU A N 1
ATOM 1705 C CA . GLU A 1 222 ? -0.677 5.284 20.374 1.00 93.50 222 GLU A CA 1
ATOM 1706 C C . GLU A 1 222 ? -1.666 4.867 19.266 1.00 93.50 222 GLU A C 1
ATOM 1708 O O . GLU A 1 222 ? -1.348 4.054 18.397 1.00 93.50 222 GLU A O 1
ATOM 1713 N N . ALA A 1 223 ? -2.899 5.388 19.298 1.00 94.75 223 ALA A N 1
ATOM 1714 C CA . ALA A 1 223 ? -3.874 5.173 18.239 1.00 94.75 223 ALA A CA 1
ATOM 1715 C C . ALA A 1 223 ? -3.428 5.881 16.947 1.00 94.75 223 ALA A C 1
ATOM 1717 O O . ALA A 1 223 ? -3.170 7.086 16.923 1.00 94.75 223 ALA A O 1
ATOM 1718 N N . LEU A 1 224 ? -3.372 5.126 15.855 1.00 95.69 224 LEU A N 1
ATOM 1719 C CA . LEU A 1 224 ? -2.990 5.570 14.520 1.00 95.69 224 LEU A CA 1
ATOM 1720 C C . LEU A 1 224 ? -4.226 5.592 13.611 1.00 95.69 224 LEU A C 1
ATOM 1722 O O . LEU A 1 224 ? -5.074 4.713 13.706 1.00 95.69 224 LEU A O 1
ATOM 1726 N N . GLY A 1 225 ? -4.322 6.572 12.706 1.00 95.00 225 GLY A N 1
ATOM 1727 C CA . GLY A 1 225 ? -5.501 6.739 11.833 1.00 95.00 225 GLY A CA 1
ATOM 1728 C C . GLY A 1 225 ? -5.256 6.558 10.330 1.00 95.00 225 GLY A C 1
ATOM 1729 O O . GLY A 1 225 ? -6.191 6.341 9.559 1.00 95.00 225 GLY A O 1
ATOM 1730 N N . GLN A 1 226 ? -4.011 6.691 9.875 1.00 97.12 226 GLN A N 1
ATOM 1731 C CA . GLN A 1 226 ? -3.620 6.501 8.479 1.00 97.12 226 GLN A CA 1
ATOM 1732 C C . GLN A 1 226 ? -2.255 5.828 8.439 1.00 97.12 226 GLN A C 1
ATOM 1734 O O . GLN A 1 226 ? -1.262 6.392 8.888 1.00 97.12 226 GLN A O 1
ATOM 1739 N N . LEU A 1 227 ? -2.231 4.633 7.875 1.00 98.38 227 LEU A N 1
ATOM 1740 C CA . LEU A 1 227 ? -1.045 3.857 7.574 1.00 98.38 227 LEU A CA 1
ATOM 1741 C C . LEU A 1 227 ? -1.066 3.513 6.081 1.00 98.38 227 LEU A C 1
ATOM 1743 O O . LEU A 1 227 ? -1.982 3.867 5.324 1.00 98.38 227 LEU A O 1
ATOM 1747 N N . TRP A 1 228 ? -0.030 2.817 5.651 1.00 98.75 228 TRP A N 1
ATOM 1748 C CA . TRP A 1 228 ? 0.102 2.283 4.310 1.00 98.75 228 TRP A CA 1
ATOM 1749 C C . TRP A 1 228 ? 0.919 1.000 4.388 1.00 98.75 228 TRP A C 1
ATOM 1751 O O . TRP A 1 228 ? 1.724 0.828 5.300 1.00 98.75 228 TRP A O 1
ATOM 1761 N N . TYR A 1 229 ? 0.673 0.087 3.461 1.00 98.81 229 TYR A N 1
ATOM 1762 C CA . TYR A 1 229 ? 1.464 -1.123 3.313 1.00 98.81 229 TYR A CA 1
ATOM 1763 C C . TYR A 1 229 ? 2.249 -1.054 2.015 1.00 98.81 229 TYR A C 1
ATOM 1765 O O . TYR A 1 229 ? 1.763 -0.496 1.027 1.00 98.81 229 TYR A O 1
ATOM 1773 N N . HIS A 1 230 ? 3.462 -1.591 2.014 1.00 98.81 230 HIS A N 1
ATOM 1774 C CA . HIS A 1 230 ? 4.329 -1.551 0.846 1.00 98.81 230 HIS A CA 1
ATOM 1775 C C . HIS A 1 230 ? 5.352 -2.683 0.843 1.00 98.81 230 HIS A C 1
ATOM 1777 O O . HIS A 1 230 ? 5.628 -3.274 1.885 1.00 98.81 230 HIS A O 1
ATOM 1783 N N . ASP A 1 231 ? 5.918 -2.988 -0.326 1.00 98.50 231 ASP A N 1
ATOM 1784 C CA . ASP A 1 231 ? 7.057 -3.906 -0.391 1.00 98.50 231 ASP A CA 1
ATOM 1785 C C . ASP A 1 231 ? 8.250 -3.352 0.396 1.00 98.50 231 ASP A C 1
ATOM 1787 O O . ASP A 1 231 ? 8.486 -2.143 0.417 1.00 98.50 231 ASP A O 1
ATOM 1791 N N . HIS A 1 232 ? 9.000 -4.235 1.041 1.00 97.62 232 HIS A N 1
ATOM 1792 C CA . HIS A 1 232 ? 10.120 -3.879 1.897 1.00 97.62 232 HIS A CA 1
ATOM 1793 C C . HIS A 1 232 ? 11.349 -4.771 1.646 1.00 97.62 232 HIS A C 1
ATOM 1795 O O . HIS A 1 232 ? 12.227 -4.870 2.500 1.00 97.62 232 HIS A O 1
ATOM 1801 N N . ARG A 1 233 ? 11.452 -5.423 0.479 1.00 93.88 233 ARG A N 1
ATOM 1802 C CA . ARG A 1 233 ? 12.569 -6.324 0.153 1.00 93.88 233 ARG A CA 1
ATOM 1803 C C . ARG A 1 233 ? 13.890 -5.540 0.159 1.00 93.88 233 ARG A C 1
ATOM 1805 O O . ARG A 1 233 ? 14.075 -4.641 -0.657 1.00 93.88 233 ARG A O 1
ATOM 1812 N N . ALA A 1 234 ? 14.841 -5.922 1.021 1.00 93.31 234 ALA A N 1
ATOM 1813 C CA . ALA A 1 234 ? 16.199 -5.356 1.083 1.00 93.31 234 ALA A CA 1
ATOM 1814 C C . ALA A 1 234 ? 16.793 -5.114 -0.319 1.00 93.31 234 ALA A C 1
ATOM 1816 O O . ALA A 1 234 ? 16.552 -5.904 -1.217 1.00 93.31 234 ALA A O 1
ATOM 1817 N N . ASP A 1 235 ? 17.557 -4.051 -0.549 1.00 92.00 235 ASP A N 1
ATOM 1818 C CA . ASP A 1 235 ? 18.157 -3.690 -1.856 1.00 92.00 235 ASP A CA 1
ATOM 1819 C C . ASP A 1 235 ? 17.178 -3.369 -3.014 1.00 92.00 235 ASP A C 1
ATOM 1821 O O . ASP A 1 235 ? 17.569 -2.705 -3.975 1.00 92.00 235 ASP A O 1
ATOM 1825 N N . PHE A 1 236 ? 15.907 -3.786 -2.943 1.00 94.06 236 PHE A N 1
ATOM 1826 C CA . PHE A 1 236 ? 14.929 -3.650 -4.030 1.00 94.06 236 PHE A CA 1
ATOM 1827 C C . PHE A 1 236 ? 13.628 -2.942 -3.631 1.00 94.06 236 PHE A C 1
ATOM 1829 O O . PHE A 1 236 ? 12.805 -2.695 -4.510 1.00 94.06 236 PHE A O 1
ATOM 1836 N N . THR A 1 237 ? 13.458 -2.534 -2.367 1.00 96.44 237 THR A N 1
ATOM 1837 C CA . THR A 1 237 ? 12.281 -1.798 -1.872 1.00 96.44 237 THR A CA 1
ATOM 1838 C C . THR A 1 237 ? 11.896 -0.651 -2.800 1.00 96.44 237 THR A C 1
ATOM 1840 O O . THR A 1 237 ? 10.755 -0.566 -3.244 1.00 96.44 237 THR A O 1
ATOM 1843 N N . SER A 1 238 ? 12.852 0.220 -3.143 1.00 94.88 238 SER A N 1
ATOM 1844 C CA . SER A 1 238 ? 12.589 1.379 -4.005 1.00 94.88 238 SER A CA 1
ATOM 1845 C C . SER A 1 238 ? 12.037 0.954 -5.364 1.00 94.88 238 SER A C 1
ATOM 1847 O O . SER A 1 238 ? 11.041 1.506 -5.814 1.00 94.88 238 SER A O 1
ATOM 1849 N N . GLN A 1 239 ? 12.626 -0.070 -5.978 1.00 94.12 239 GLN A N 1
ATOM 1850 C CA . GLN A 1 239 ? 12.219 -0.606 -7.273 1.00 94.12 239 GLN A CA 1
ATOM 1851 C C . GLN A 1 239 ? 10.816 -1.224 -7.212 1.00 94.12 239 GLN A C 1
ATOM 1853 O O . GLN A 1 239 ? 9.958 -0.896 -8.029 1.00 94.12 239 GLN A O 1
ATOM 1858 N N . ASN A 1 240 ? 10.560 -2.080 -6.225 1.00 96.06 240 ASN A N 1
ATOM 1859 C CA . ASN A 1 240 ? 9.302 -2.807 -6.072 1.00 96.06 240 ASN A CA 1
ATOM 1860 C C . ASN A 1 240 ? 8.131 -1.875 -5.706 1.00 96.06 240 ASN A C 1
ATOM 1862 O O . ASN A 1 240 ? 7.052 -1.963 -6.298 1.00 96.06 240 ASN A O 1
ATOM 1866 N N . VAL A 1 241 ? 8.349 -0.918 -4.796 1.00 97.88 241 VAL A N 1
ATOM 1867 C CA . VAL A 1 241 ? 7.364 0.128 -4.468 1.00 97.88 241 VAL A CA 1
ATOM 1868 C C . VAL A 1 241 ? 7.133 1.042 -5.668 1.00 97.88 241 VAL A C 1
ATOM 1870 O O . VAL A 1 241 ? 5.991 1.377 -5.984 1.00 97.88 241 VAL A O 1
ATOM 1873 N N . TYR A 1 242 ? 8.187 1.391 -6.409 1.00 96.56 242 TYR A N 1
ATOM 1874 C CA . TYR A 1 242 ? 8.064 2.192 -7.622 1.00 96.56 242 TYR A CA 1
ATOM 1875 C C . TYR A 1 242 ? 7.296 1.467 -8.736 1.00 96.56 242 TYR A C 1
ATOM 1877 O O . TYR A 1 242 ? 6.569 2.119 -9.490 1.00 96.56 242 TYR A O 1
ATOM 1885 N N . LYS A 1 243 ? 7.358 0.132 -8.798 1.00 94.06 243 LYS A N 1
ATOM 1886 C CA . LYS A 1 243 ? 6.464 -0.673 -9.642 1.00 94.06 243 LYS A CA 1
ATOM 1887 C C . LYS A 1 243 ? 5.022 -0.704 -9.170 1.00 94.06 243 LYS A C 1
ATOM 1889 O O . LYS A 1 243 ? 4.191 -1.171 -9.924 1.00 94.06 243 LYS A O 1
ATOM 1894 N N . GLY A 1 244 ? 4.698 -0.207 -7.984 1.00 96.69 244 GLY A N 1
ATOM 1895 C CA . GLY A 1 244 ? 3.311 -0.070 -7.557 1.00 96.69 244 GLY A CA 1
ATOM 1896 C C . GLY A 1 244 ? 2.888 -0.975 -6.407 1.00 96.69 244 GLY A C 1
ATOM 1897 O O . GLY A 1 244 ? 1.698 -0.996 -6.085 1.00 96.69 244 GLY A O 1
ATOM 1898 N N . LEU A 1 245 ? 3.828 -1.667 -5.750 1.00 98.31 245 LEU A N 1
ATOM 1899 C CA . LEU A 1 245 ? 3.561 -2.435 -4.530 1.00 98.31 245 LEU A CA 1
ATOM 1900 C C . LEU A 1 245 ? 3.401 -1.528 -3.304 1.00 98.31 245 LEU A C 1
ATOM 1902 O O . LEU A 1 245 ? 4.192 -1.587 -2.366 1.00 98.31 245 LEU A O 1
ATOM 1906 N N . ALA A 1 246 ? 2.344 -0.716 -3.302 1.00 98.69 246 ALA A N 1
ATOM 1907 C CA . ALA A 1 246 ? 1.902 0.083 -2.163 1.00 98.69 246 ALA A CA 1
ATOM 1908 C C . ALA A 1 246 ? 0.368 0.199 -2.114 1.00 98.69 246 ALA A C 1
ATOM 1910 O O . ALA A 1 246 ? -0.290 0.229 -3.155 1.00 98.69 246 ALA A O 1
ATOM 1911 N N . GLY A 1 247 ? -0.209 0.295 -0.916 1.00 98.62 247 GLY A N 1
ATOM 1912 C CA . GLY A 1 247 ? -1.647 0.496 -0.707 1.00 98.62 247 GLY A CA 1
ATOM 1913 C C . GLY A 1 247 ? -1.970 1.123 0.653 1.00 98.62 247 GLY A C 1
ATOM 1914 O O . GLY A 1 247 ? -1.127 1.189 1.547 1.00 98.62 247 GLY A O 1
ATOM 1915 N N . HIS A 1 248 ? -3.168 1.694 0.792 1.00 98.69 248 HIS A N 1
ATOM 1916 C CA . HIS A 1 248 ? -3.555 2.414 2.008 1.00 98.69 248 HIS A CA 1
ATOM 1917 C C . HIS A 1 248 ? -4.056 1.443 3.074 1.00 98.69 248 HIS A C 1
ATOM 1919 O O . HIS A 1 248 ? -4.757 0.477 2.771 1.00 98.69 248 HIS A O 1
ATOM 1925 N N . PHE A 1 249 ? -3.768 1.755 4.335 1.00 98.75 249 PHE A N 1
ATOM 1926 C CA . PHE A 1 249 ? -4.299 1.029 5.479 1.00 98.75 249 PHE A CA 1
ATOM 1927 C C . PHE A 1 249 ? -4.840 2.029 6.501 1.00 98.75 249 PHE A C 1
ATOM 1929 O O . PHE A 1 249 ? -4.092 2.676 7.226 1.00 98.75 249 PHE A O 1
ATOM 1936 N N . LEU A 1 250 ? -6.154 2.222 6.524 1.00 98.50 250 LEU A N 1
ATOM 1937 C CA . LEU A 1 250 ? -6.819 3.175 7.409 1.00 98.50 250 LEU A CA 1
ATOM 1938 C C . LEU A 1 250 ? -7.362 2.422 8.622 1.00 98.50 250 LEU A C 1
ATOM 1940 O O . LEU A 1 250 ? -8.044 1.410 8.458 1.00 98.50 250 LEU A O 1
ATOM 1944 N N . ILE A 1 251 ? -7.055 2.911 9.823 1.00 98.06 251 ILE A N 1
ATOM 1945 C CA . ILE A 1 251 ? -7.528 2.325 11.080 1.00 98.06 251 ILE A CA 1
ATOM 1946 C C . ILE A 1 251 ? -8.442 3.335 11.758 1.00 98.06 251 ILE A C 1
ATOM 1948 O O . ILE A 1 251 ? -8.127 4.520 11.839 1.00 98.06 251 ILE A O 1
ATOM 1952 N N . TYR A 1 252 ? -9.585 2.851 12.215 1.00 97.56 252 TYR A N 1
ATOM 1953 C CA . TYR A 1 252 ? -10.621 3.640 12.860 1.00 97.56 252 TYR A CA 1
ATOM 1954 C C . TYR A 1 252 ? -10.814 3.181 14.309 1.00 97.56 252 TYR A C 1
ATOM 1956 O O . TYR A 1 252 ? -10.548 2.028 14.658 1.00 97.56 252 TYR A O 1
ATOM 1964 N N . ASP A 1 253 ? -11.293 4.081 15.158 1.00 96.38 253 ASP A N 1
ATOM 1965 C CA . ASP A 1 253 ? -11.606 3.822 16.566 1.00 96.38 253 ASP A CA 1
ATOM 1966 C C . ASP A 1 253 ? -12.932 4.503 16.945 1.00 96.38 253 ASP A C 1
ATOM 1968 O O . ASP A 1 253 ? -13.756 4.805 16.075 1.00 96.38 253 ASP A O 1
ATOM 1972 N N . ASP A 1 254 ? -13.224 4.652 18.233 1.00 94.62 254 ASP A N 1
ATOM 1973 C CA . ASP A 1 254 ? -14.473 5.277 18.694 1.00 94.62 254 ASP A CA 1
ATOM 1974 C C . ASP A 1 254 ? -14.468 6.810 18.547 1.00 94.62 254 ASP A C 1
ATOM 1976 O O . ASP A 1 254 ? -15.512 7.452 18.669 1.00 94.62 254 ASP A O 1
ATOM 1980 N N . ARG A 1 255 ? -13.303 7.422 18.299 1.00 95.00 255 ARG A N 1
ATOM 1981 C CA . ARG A 1 255 ? -13.173 8.863 18.052 1.00 95.00 255 ARG A CA 1
ATOM 1982 C C . ARG A 1 255 ? -13.190 9.152 16.556 1.00 95.00 255 ARG A C 1
ATOM 1984 O O . ARG A 1 255 ? -14.012 9.932 16.084 1.00 95.00 255 ARG A O 1
ATOM 1991 N N . ASP A 1 256 ? -12.323 8.508 15.788 1.00 96.12 256 ASP A N 1
ATOM 1992 C CA . ASP A 1 256 ? -12.364 8.507 14.331 1.00 96.12 256 ASP A CA 1
ATOM 1993 C C . ASP A 1 256 ? -13.194 7.316 13.849 1.00 96.12 256 ASP A C 1
ATOM 1995 O O . ASP A 1 256 ? -12.661 6.275 13.474 1.00 96.12 256 ASP A O 1
ATOM 1999 N N . SER A 1 257 ? -14.520 7.449 13.896 1.00 95.62 257 SER A N 1
ATOM 2000 C CA . SER A 1 257 ? -15.424 6.313 13.699 1.00 95.62 257 SER A CA 1
ATOM 2001 C C . SER A 1 257 ? -15.669 5.903 12.247 1.00 95.62 257 SER A C 1
ATOM 2003 O O . SER A 1 257 ? -16.381 4.927 12.002 1.00 95.62 257 SER A O 1
ATOM 2005 N N . ASN A 1 258 ? -15.074 6.610 11.279 1.00 96.19 258 ASN A N 1
ATOM 2006 C CA . ASN A 1 258 ? -15.425 6.533 9.855 1.00 96.19 258 ASN A CA 1
ATOM 2007 C C . ASN A 1 258 ? -16.909 6.838 9.571 1.00 96.19 258 ASN A C 1
ATOM 2009 O O . ASN A 1 258 ? -17.486 6.345 8.601 1.00 96.19 258 ASN A O 1
ATOM 2013 N N . ASN A 1 259 ? -17.554 7.630 10.426 1.00 97.06 259 ASN A N 1
ATOM 2014 C CA . ASN A 1 259 ? -18.940 8.030 10.247 1.00 97.06 259 ASN A CA 1
ATOM 2015 C C . ASN A 1 259 ? -19.115 9.501 10.634 1.00 97.06 259 ASN A C 1
ATOM 2017 O O . ASN A 1 259 ? -19.162 9.849 11.812 1.00 97.06 259 ASN A O 1
ATOM 2021 N N . GLU A 1 260 ? -19.272 10.370 9.634 1.00 96.62 260 GLU A N 1
ATOM 2022 C CA . GLU A 1 260 ? -19.486 11.808 9.845 1.00 96.62 260 GLU A CA 1
ATOM 2023 C C . GLU A 1 260 ? -20.793 12.130 10.596 1.00 96.62 260 GLU A C 1
ATOM 2025 O O . GLU A 1 260 ? -20.972 13.250 11.067 1.00 96.62 260 GLU A O 1
ATOM 2030 N N . THR A 1 261 ? -21.702 11.155 10.718 1.00 96.69 261 THR A N 1
ATOM 2031 C CA . THR A 1 261 ? -23.006 11.280 11.393 1.00 96.69 261 THR A CA 1
ATOM 2032 C C . THR A 1 261 ? -23.094 10.520 12.718 1.00 96.69 261 THR A C 1
ATOM 2034 O O . THR A 1 261 ? -24.192 10.359 13.261 1.00 96.69 261 THR A O 1
ATOM 2037 N N . ASP A 1 262 ? -21.963 10.027 13.233 1.00 97.06 262 ASP A N 1
ATOM 2038 C CA . ASP A 1 262 ? -21.900 9.429 14.566 1.00 97.06 262 ASP A CA 1
ATOM 2039 C C . ASP A 1 262 ? -22.495 10.392 15.608 1.00 97.06 262 ASP A C 1
ATOM 2041 O O . ASP A 1 262 ? -22.374 11.606 15.490 1.00 97.06 262 ASP A O 1
ATOM 2045 N N . LYS A 1 263 ? -23.224 9.863 16.591 1.00 95.94 263 LYS A N 1
ATOM 2046 C CA . LYS A 1 263 ? -23.860 10.670 17.648 1.00 95.94 263 LYS A CA 1
ATOM 2047 C C . LYS A 1 263 ? -23.091 10.599 18.962 1.00 95.94 263 LYS A C 1
ATOM 2049 O O . LYS A 1 263 ? -23.485 11.242 19.937 1.00 95.94 263 LYS A O 1
ATOM 2054 N N . SER A 1 264 ? -22.042 9.786 19.007 1.00 96.38 264 SER A N 1
ATOM 2055 C CA . SER A 1 264 ? -21.217 9.589 20.186 1.00 96.38 264 SER A CA 1
ATOM 2056 C C . SER A 1 264 ? -20.522 10.906 20.551 1.00 96.38 264 SER A C 1
ATOM 2058 O O . SER A 1 264 ? -19.862 11.497 19.698 1.00 96.38 264 SER A O 1
ATOM 2060 N N . PRO A 1 265 ? -20.605 11.377 21.809 1.00 93.81 265 PRO A N 1
ATOM 2061 C CA . PRO A 1 265 ? -20.031 12.668 22.202 1.00 93.81 265 PRO A CA 1
ATOM 2062 C C . PRO A 1 265 ? -18.519 12.803 21.964 1.00 93.81 265 PRO A C 1
ATOM 2064 O O . PRO A 1 265 ? -18.009 13.916 21.887 1.00 93.81 265 PRO A O 1
ATOM 2067 N N . SER A 1 266 ? -17.798 11.681 21.884 1.00 93.62 266 SER A N 1
ATOM 2068 C CA . SER A 1 266 ? -16.349 11.621 21.670 1.00 93.62 266 SER A CA 1
ATOM 2069 C C . SER A 1 266 ? -15.923 11.526 20.203 1.00 93.62 266 SER A C 1
ATOM 2071 O O . SER A 1 266 ? -14.720 11.579 19.942 1.00 93.62 266 SER A O 1
ATOM 2073 N N . ALA A 1 267 ? -16.858 11.353 19.263 1.00 96.19 267 ALA A N 1
ATOM 2074 C CA . ALA A 1 267 ? -16.532 11.185 17.853 1.00 96.19 267 ALA A CA 1
ATOM 2075 C C . ALA A 1 267 ? -16.108 12.516 17.209 1.00 96.19 267 ALA A C 1
ATOM 2077 O O . ALA A 1 267 ? -16.640 13.587 17.502 1.00 96.19 267 ALA A O 1
ATOM 2078 N N . PHE A 1 268 ? -15.134 12.454 16.303 1.00 95.62 268 PHE A N 1
ATOM 2079 C CA . PHE A 1 268 ? -14.593 13.622 15.609 1.00 95.62 268 PHE A CA 1
ATOM 2080 C C . PHE A 1 268 ? -15.502 14.130 14.483 1.00 95.62 268 PHE A C 1
ATOM 2082 O O . PHE A 1 268 ? -15.316 15.257 14.026 1.00 95.62 268 PHE A O 1
ATOM 2089 N N . HIS A 1 269 ? -16.460 13.316 14.022 1.00 96.31 269 HIS A N 1
ATOM 2090 C CA . HIS A 1 269 ? -17.381 13.642 12.922 1.00 96.31 269 HIS A CA 1
ATOM 2091 C C . HIS A 1 269 ? -16.655 14.143 11.653 1.00 96.31 269 HIS A C 1
ATOM 2093 O O . HIS A 1 269 ? -17.091 15.085 10.985 1.00 96.31 269 HIS A O 1
ATOM 2099 N N . LEU A 1 270 ? -15.500 13.543 11.341 1.00 97.31 270 LEU A N 1
ATOM 2100 C CA . LEU A 1 270 ? -14.720 13.874 10.146 1.00 97.31 270 LEU A CA 1
ATOM 2101 C C . LEU A 1 270 ? -15.444 13.386 8.882 1.00 97.31 270 LEU A C 1
ATOM 2103 O O . LEU A 1 270 ? -16.151 12.381 8.964 1.00 97.31 270 LEU A O 1
ATOM 2107 N N . PRO A 1 271 ? -15.247 14.042 7.715 1.00 98.06 271 PRO A N 1
ATOM 2108 C CA . PRO A 1 271 ? -15.803 13.562 6.453 1.00 98.06 271 PRO A CA 1
ATOM 2109 C C . PRO A 1 271 ? -15.473 12.084 6.227 1.00 98.06 271 PRO A C 1
ATOM 2111 O O . PRO A 1 271 ? -14.318 11.683 6.383 1.00 98.06 271 PRO A O 1
ATOM 2114 N N . SER A 1 272 ? -16.489 11.295 5.876 1.00 96.81 272 SER A N 1
ATOM 2115 C CA . SER A 1 272 ? -16.407 9.833 5.767 1.00 96.81 272 SER A CA 1
ATOM 2116 C C . SER A 1 272 ? -16.947 9.314 4.430 1.00 96.81 272 SER A C 1
ATOM 2118 O O . SER A 1 272 ? -17.514 10.061 3.624 1.00 96.81 272 SER A O 1
ATOM 2120 N N . GLY A 1 273 ? -16.795 8.010 4.179 1.00 94.44 273 GLY A N 1
ATOM 2121 C CA . GLY A 1 273 ? -17.280 7.374 2.950 1.00 94.44 273 GLY A CA 1
ATOM 2122 C C . GLY A 1 273 ? -16.633 7.985 1.704 1.00 94.44 273 GLY A C 1
ATOM 2123 O O . GLY A 1 273 ? -15.415 8.106 1.638 1.00 94.44 273 GLY A O 1
ATOM 2124 N N . GLN A 1 274 ? -17.438 8.424 0.732 1.00 95.19 274 GLN A N 1
ATOM 2125 C CA . GLN A 1 274 ? -16.938 9.049 -0.506 1.00 95.19 274 GLN A CA 1
ATOM 2126 C C . GLN A 1 274 ? -16.184 10.379 -0.293 1.00 95.19 274 GLN A C 1
ATOM 2128 O O . GLN A 1 274 ? -15.579 10.894 -1.230 1.00 95.19 274 GLN A O 1
ATOM 2133 N N . PHE A 1 275 ? -16.233 10.950 0.916 1.00 98.06 275 PHE A N 1
ATOM 2134 C CA . PHE A 1 275 ? -15.537 12.188 1.273 1.00 98.06 275 PHE A CA 1
ATOM 2135 C C . PHE A 1 275 ? -14.235 11.948 2.057 1.00 98.06 275 PHE A C 1
ATOM 2137 O O . PHE A 1 275 ? -13.541 12.923 2.341 1.00 98.06 275 PHE A O 1
ATOM 2144 N N . ASP A 1 276 ? -13.896 10.690 2.381 1.00 98.06 276 ASP A N 1
ATOM 2145 C CA . ASP A 1 276 ? -12.593 10.265 2.923 1.00 98.06 276 ASP A CA 1
ATOM 2146 C C . ASP A 1 276 ? -11.765 9.620 1.800 1.00 98.06 276 ASP A C 1
ATOM 2148 O O . ASP A 1 276 ? -11.930 8.445 1.461 1.00 98.06 276 ASP A O 1
ATOM 2152 N N . VAL A 1 277 ? -10.929 10.433 1.155 1.00 98.25 277 VAL A N 1
ATOM 2153 C CA . VAL A 1 277 ? -10.336 10.144 -0.154 1.00 98.25 277 VAL A CA 1
ATOM 2154 C C . VAL A 1 277 ? -8.851 9.779 -0.004 1.00 98.25 277 VAL A C 1
ATOM 2156 O O . VAL A 1 277 ? -8.048 10.648 0.355 1.00 98.25 277 VAL A O 1
ATOM 2159 N N . PRO A 1 278 ? -8.455 8.525 -0.296 1.00 98.06 278 PRO A N 1
ATOM 2160 C CA . PRO A 1 278 ? -7.057 8.100 -0.299 1.00 98.06 278 PRO A CA 1
ATOM 2161 C C . PRO A 1 278 ? -6.289 8.641 -1.506 1.00 98.06 278 PRO A C 1
ATOM 2163 O O . PRO A 1 278 ? -6.727 8.459 -2.643 1.00 98.06 278 PRO A O 1
ATOM 2166 N N . LEU A 1 279 ? -5.148 9.289 -1.253 1.00 98.38 279 LEU A N 1
ATOM 2167 C CA . LEU A 1 279 ? -4.274 9.885 -2.264 1.00 98.38 279 LEU A CA 1
ATOM 2168 C C . LEU A 1 279 ? -2.825 9.411 -2.073 1.00 98.38 279 LEU A C 1
ATOM 2170 O O . LEU A 1 279 ? -2.098 9.911 -1.212 1.00 98.38 279 LEU A O 1
ATOM 2174 N N . MET A 1 280 ? -2.379 8.497 -2.929 1.00 98.50 280 MET A N 1
ATOM 2175 C CA . MET A 1 280 ? -0.974 8.116 -3.050 1.00 98.50 280 MET A CA 1
ATOM 2176 C C . MET A 1 280 ? -0.286 8.967 -4.102 1.00 98.50 280 MET A C 1
ATOM 2178 O O . MET A 1 280 ? -0.610 8.873 -5.285 1.00 98.50 280 MET A O 1
ATOM 2182 N N . VAL A 1 281 ? 0.668 9.783 -3.670 1.00 97.62 281 VAL A N 1
ATOM 2183 C CA . VAL A 1 281 ? 1.426 10.688 -4.531 1.00 97.62 281 VAL A CA 1
ATOM 2184 C C . VAL A 1 281 ? 2.797 10.088 -4.803 1.00 97.62 281 VAL A C 1
ATOM 2186 O O . VAL A 1 281 ? 3.500 9.689 -3.877 1.00 97.62 281 VAL A O 1
ATOM 2189 N N . ALA A 1 282 ? 3.185 10.032 -6.072 1.00 96.00 282 ALA A N 1
ATOM 2190 C CA . ALA A 1 282 ? 4.492 9.546 -6.499 1.00 96.00 282 ALA A CA 1
ATOM 2191 C C . ALA A 1 282 ? 4.952 10.313 -7.731 1.00 96.00 282 ALA A C 1
ATOM 2193 O O . ALA A 1 282 ? 4.126 10.690 -8.559 1.00 96.00 282 ALA A O 1
ATOM 2194 N N . ASP A 1 283 ? 6.253 10.473 -7.911 1.00 93.06 283 ASP A N 1
ATOM 2195 C CA . ASP A 1 283 ? 6.823 10.938 -9.165 1.00 93.06 283 ASP A CA 1
ATOM 2196 C C . ASP A 1 283 ? 7.310 9.759 -10.001 1.00 93.06 283 ASP A C 1
ATOM 2198 O O . ASP A 1 283 ? 7.877 8.799 -9.479 1.00 93.06 283 ASP A O 1
ATOM 2202 N N . LYS A 1 284 ? 7.042 9.822 -11.305 1.00 93.38 284 LYS A N 1
ATOM 2203 C CA . LYS A 1 284 ? 7.370 8.798 -12.292 1.00 93.38 284 LYS A CA 1
ATOM 2204 C C . LYS A 1 284 ? 8.197 9.396 -13.431 1.00 93.38 284 LYS A C 1
ATOM 2206 O O . LYS A 1 284 ? 8.029 10.569 -13.760 1.00 93.38 284 LYS A O 1
ATOM 2211 N N . GLN A 1 285 ? 9.083 8.582 -13.993 1.00 91.69 285 GLN A N 1
ATOM 2212 C CA . GLN A 1 285 ? 9.904 8.891 -15.156 1.00 91.69 285 GLN A CA 1
ATOM 2213 C C . GLN A 1 285 ? 9.576 7.887 -16.250 1.00 91.69 285 GLN A C 1
ATOM 2215 O O . GLN A 1 285 ? 9.387 6.696 -15.978 1.00 91.69 285 GLN A O 1
ATOM 2220 N N . PHE A 1 286 ? 9.524 8.374 -17.480 1.00 91.19 286 PHE A N 1
ATOM 2221 C CA . PHE A 1 286 ? 9.222 7.551 -18.639 1.00 91.19 286 PHE A CA 1
ATOM 2222 C C . PHE A 1 286 ? 10.345 7.664 -19.659 1.00 91.19 286 PHE A C 1
ATOM 2224 O O . PHE A 1 286 ? 10.965 8.714 -19.822 1.00 91.19 286 PHE A O 1
ATOM 2231 N N . ASP A 1 287 ? 10.634 6.558 -20.333 1.00 90.75 287 ASP A N 1
ATOM 2232 C CA . ASP A 1 287 ? 11.632 6.550 -21.390 1.00 90.75 287 ASP A CA 1
ATOM 2233 C C . ASP A 1 287 ? 11.148 7.411 -22.571 1.00 90.75 287 ASP A C 1
ATOM 2235 O O . ASP A 1 287 ? 10.037 7.208 -23.062 1.00 90.75 287 ASP A O 1
ATOM 2239 N N . PRO A 1 288 ? 11.954 8.359 -23.071 1.00 88.00 288 PRO A N 1
ATOM 2240 C CA . PRO A 1 288 ? 11.513 9.300 -24.098 1.00 88.00 288 PRO A CA 1
ATOM 2241 C C . PRO A 1 288 ? 11.304 8.668 -25.483 1.00 88.00 288 PRO A C 1
ATOM 2243 O O . PRO A 1 288 ? 10.798 9.343 -26.374 1.00 88.00 288 PRO A O 1
ATOM 2246 N N . MET A 1 289 ? 11.707 7.410 -25.703 1.00 90.81 289 MET A N 1
ATOM 2247 C CA . MET A 1 289 ? 11.531 6.715 -26.983 1.00 90.81 289 MET A CA 1
ATOM 2248 C C . MET A 1 289 ? 10.329 5.767 -26.964 1.00 90.81 289 MET A C 1
ATOM 2250 O O . MET A 1 289 ? 9.569 5.706 -27.926 1.00 90.81 289 MET A O 1
ATOM 2254 N N . THR A 1 290 ? 10.169 5.011 -25.882 1.00 93.06 290 THR A N 1
ATOM 2255 C CA . THR A 1 290 ? 9.113 4.002 -25.709 1.00 93.06 290 THR A CA 1
ATOM 2256 C C . THR A 1 290 ? 7.897 4.548 -24.967 1.00 93.06 290 THR A C 1
ATOM 2258 O O . THR A 1 290 ? 6.811 3.985 -25.075 1.00 93.06 290 THR A O 1
ATOM 2261 N N . HIS A 1 291 ? 8.070 5.645 -24.224 1.00 93.19 291 HIS A N 1
ATOM 2262 C CA . HIS A 1 291 ? 7.090 6.253 -23.322 1.00 93.19 291 HIS A CA 1
ATOM 2263 C C . HIS A 1 291 ? 6.570 5.276 -22.252 1.00 93.19 291 HIS A C 1
ATOM 2265 O O . HIS A 1 291 ? 5.449 5.414 -21.757 1.00 93.19 291 HIS A O 1
ATOM 2271 N N . GLN A 1 292 ? 7.375 4.269 -21.910 1.00 94.06 292 GLN A N 1
ATOM 2272 C CA . GLN A 1 292 ? 7.099 3.308 -20.847 1.00 94.06 292 GLN A CA 1
ATOM 2273 C C . GLN A 1 292 ? 7.847 3.688 -19.568 1.00 94.06 292 GLN A C 1
ATOM 2275 O O . GLN A 1 292 ? 8.842 4.413 -19.600 1.00 94.06 292 GLN A O 1
ATOM 2280 N N . LEU A 1 293 ? 7.341 3.216 -18.430 1.00 93.94 293 LEU A N 1
ATOM 2281 C CA . LEU A 1 293 ? 7.905 3.488 -17.114 1.00 93.94 293 LEU A CA 1
ATOM 2282 C C . LEU A 1 293 ? 9.346 2.974 -17.017 1.00 93.94 293 LEU A C 1
ATOM 2284 O O . LEU A 1 293 ? 9.612 1.812 -17.319 1.00 93.94 293 LEU A O 1
ATOM 2288 N N . VAL A 1 294 ? 10.248 3.808 -16.503 1.00 92.12 294 VAL A N 1
ATOM 2289 C CA . VAL A 1 294 ? 11.643 3.431 -16.248 1.00 92.12 294 VAL A CA 1
ATOM 2290 C C . VAL A 1 294 ? 12.076 3.757 -14.833 1.00 92.12 294 VAL A C 1
ATOM 2292 O O . VAL A 1 294 ? 11.524 4.628 -14.166 1.00 92.12 294 VAL A O 1
ATOM 2295 N N . PHE A 1 295 ? 13.106 3.053 -14.383 1.00 91.06 295 PHE A N 1
ATOM 2296 C CA . PHE A 1 295 ? 13.760 3.294 -13.110 1.00 91.06 295 PHE A CA 1
ATOM 2297 C C . PHE A 1 295 ? 15.261 3.083 -13.279 1.00 91.06 295 PHE A C 1
ATOM 2299 O O . PHE A 1 295 ? 15.679 2.075 -13.848 1.00 91.06 295 PHE A O 1
ATOM 2306 N N . ASN A 1 296 ? 16.074 4.012 -12.774 1.00 88.19 296 ASN A N 1
ATOM 2307 C CA . ASN A 1 296 ? 17.526 3.869 -12.783 1.00 88.19 296 ASN A CA 1
ATOM 2308 C C . ASN A 1 296 ? 18.024 3.441 -11.391 1.00 88.19 296 ASN A C 1
ATOM 2310 O O . ASN A 1 296 ? 18.145 4.297 -10.512 1.00 88.19 296 ASN A O 1
ATOM 2314 N N . PRO A 1 297 ? 18.362 2.154 -11.174 1.00 84.06 297 PRO A N 1
ATOM 2315 C CA . PRO A 1 297 ? 18.855 1.680 -9.881 1.00 84.06 297 PRO A CA 1
ATOM 2316 C C . PRO A 1 297 ? 20.260 2.195 -9.542 1.00 84.06 297 PRO A C 1
ATOM 2318 O O . PRO A 1 297 ? 20.713 2.024 -8.415 1.00 84.06 297 PRO A O 1
ATOM 2321 N N . PHE A 1 298 ? 20.948 2.832 -10.493 1.00 84.56 298 PHE A N 1
ATOM 2322 C CA . PHE A 1 298 ? 22.281 3.399 -10.299 1.00 84.56 298 PHE A CA 1
ATOM 2323 C C . PHE A 1 298 ? 22.262 4.890 -9.931 1.00 84.56 298 PHE A C 1
ATOM 2325 O O . PHE A 1 298 ? 23.324 5.476 -9.728 1.00 84.56 298 PHE A O 1
ATOM 2332 N N . ASN A 1 299 ? 21.082 5.505 -9.792 1.00 82.88 299 ASN A N 1
ATOM 2333 C CA . ASN A 1 299 ? 20.946 6.830 -9.184 1.00 82.88 299 ASN A CA 1
ATOM 2334 C C . ASN A 1 299 ? 21.007 6.702 -7.652 1.00 82.88 299 ASN A C 1
ATOM 2336 O O . ASN A 1 299 ? 19.982 6.650 -6.971 1.00 82.88 299 ASN A O 1
ATOM 2340 N N . LEU A 1 300 ? 22.225 6.607 -7.115 1.00 82.06 300 LEU A N 1
ATOM 2341 C CA . LEU A 1 300 ? 22.462 6.294 -5.700 1.00 82.06 300 LEU A CA 1
ATOM 2342 C C . LEU A 1 300 ? 22.126 7.448 -4.736 1.00 82.06 300 LEU A C 1
ATOM 2344 O O . LEU A 1 300 ? 21.894 7.190 -3.558 1.00 82.06 300 LEU A O 1
ATOM 2348 N N . ASP A 1 301 ? 22.037 8.690 -5.223 1.00 78.31 301 ASP A N 1
ATOM 2349 C CA . ASP A 1 301 ? 21.668 9.868 -4.412 1.00 78.31 301 ASP A CA 1
ATOM 2350 C C . ASP A 1 301 ? 20.156 10.120 -4.343 1.00 78.31 301 ASP A C 1
ATOM 2352 O O . ASP A 1 301 ? 19.703 11.104 -3.755 1.00 78.31 301 ASP A O 1
ATOM 2356 N N . GLY A 1 302 ? 19.369 9.237 -4.956 1.00 80.06 302 GLY A N 1
ATOM 2357 C CA . GLY A 1 302 ? 17.924 9.358 -5.066 1.00 80.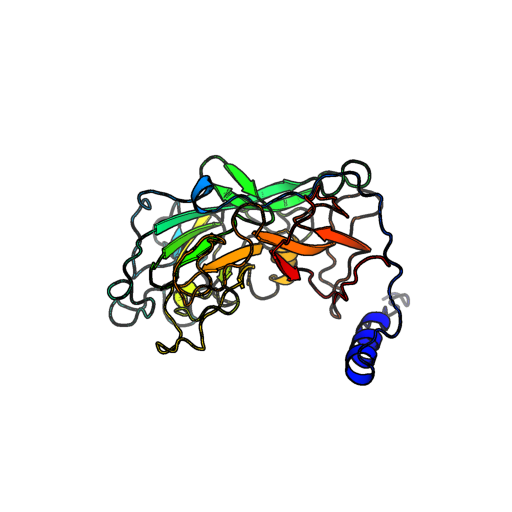06 302 GLY A CA 1
ATOM 2358 C C . GLY A 1 302 ? 17.452 9.385 -6.513 1.00 80.06 302 GLY A C 1
ATOM 2359 O O . GLY A 1 302 ? 18.168 9.775 -7.434 1.00 80.06 302 GLY A O 1
ATOM 2360 N N . PHE A 1 303 ? 16.212 8.951 -6.712 1.00 84.81 303 PHE A N 1
ATOM 2361 C CA . PHE A 1 303 ? 15.573 8.889 -8.019 1.00 84.81 303 PHE A CA 1
ATOM 2362 C C . PHE A 1 303 ? 14.428 9.900 -8.071 1.00 84.81 303 PHE A C 1
ATOM 2364 O O . PHE A 1 303 ? 13.542 9.882 -7.217 1.00 84.81 303 PHE A O 1
ATOM 2371 N N . LEU A 1 304 ? 14.448 10.788 -9.063 1.00 87.00 304 LEU A N 1
ATOM 2372 C CA . LEU A 1 304 ? 13.419 11.802 -9.270 1.00 87.00 304 LEU A CA 1
ATOM 2373 C C . LEU A 1 304 ? 12.785 11.625 -10.647 1.00 87.00 304 LEU A C 1
ATOM 2375 O O . LEU A 1 304 ? 13.484 11.604 -11.653 1.00 87.00 304 LEU A O 1
ATOM 2379 N N . GLY A 1 305 ? 11.458 11.549 -10.680 1.00 87.56 305 GLY A N 1
ATOM 2380 C CA . GLY A 1 305 ? 10.668 11.549 -11.907 1.00 87.56 305 GLY A CA 1
ATOM 2381 C C . GLY A 1 305 ? 10.084 12.921 -12.229 1.00 87.56 305 GLY A C 1
ATOM 2382 O O . GLY A 1 305 ? 9.810 13.724 -11.335 1.00 87.56 305 GLY A O 1
ATOM 2383 N N . GLU A 1 306 ? 9.879 13.204 -13.507 1.00 84.62 306 GLU A N 1
ATOM 2384 C CA . GLU A 1 306 ? 9.345 14.469 -14.015 1.00 84.62 306 GLU A CA 1
ATOM 2385 C C . GLU A 1 306 ? 7.810 14.556 -13.975 1.00 84.62 306 GLU A C 1
ATOM 2387 O O . GLU A 1 306 ? 7.260 15.660 -13.920 1.00 84.62 306 GLU A O 1
ATOM 2392 N N . HIS A 1 307 ? 7.109 13.418 -13.933 1.00 89.31 307 HIS A N 1
ATOM 2393 C CA . HIS A 1 307 ? 5.647 13.363 -13.921 1.00 89.31 307 HIS A CA 1
ATOM 2394 C C . HIS A 1 307 ? 5.103 12.997 -12.543 1.00 89.31 307 HIS A C 1
ATOM 2396 O O . HIS A 1 307 ? 5.344 11.906 -12.032 1.00 89.31 307 HIS A O 1
ATOM 2402 N N . VAL A 1 308 ? 4.301 13.882 -11.949 1.00 91.75 308 VAL A N 1
ATOM 2403 C CA . VAL A 1 308 ? 3.607 13.578 -10.691 1.00 91.75 308 VAL A CA 1
ATOM 2404 C C . VAL A 1 308 ? 2.339 12.787 -10.967 1.00 91.75 308 VAL A C 1
ATOM 2406 O O . VAL A 1 308 ? 1.490 13.177 -11.771 1.00 91.75 308 VAL A O 1
ATOM 2409 N N . THR A 1 309 ? 2.207 11.686 -10.240 1.00 95.56 309 THR A N 1
ATOM 2410 C CA . THR A 1 309 ? 1.050 10.805 -10.245 1.00 95.56 309 THR A CA 1
ATOM 2411 C C . THR A 1 309 ? 0.300 10.886 -8.926 1.00 95.56 309 THR A C 1
ATOM 2413 O O . THR A 1 309 ? 0.907 11.021 -7.862 1.00 95.56 309 THR A O 1
ATOM 2416 N N . VAL A 1 310 ? -1.023 10.779 -9.003 1.00 97.62 310 VAL A N 1
ATOM 2417 C CA . VAL A 1 310 ? -1.897 10.559 -7.851 1.00 97.62 310 VAL A CA 1
ATOM 2418 C C . VAL A 1 310 ? -2.715 9.311 -8.136 1.00 97.62 310 VAL A C 1
ATOM 2420 O O . VAL A 1 310 ? -3.384 9.230 -9.165 1.00 97.62 310 VAL A O 1
ATOM 2423 N N . ASN A 1 311 ? -2.614 8.315 -7.257 1.00 98.31 311 ASN A N 1
ATOM 2424 C CA . ASN A 1 311 ? -3.224 6.995 -7.432 1.00 98.31 311 ASN A CA 1
ATOM 2425 C C . ASN A 1 311 ? -2.909 6.360 -8.802 1.00 98.31 311 ASN A C 1
ATOM 2427 O O . ASN A 1 311 ? -3.776 5.774 -9.442 1.00 98.31 311 ASN A O 1
ATOM 2431 N N . GLY A 1 312 ? -1.665 6.510 -9.269 1.00 96.56 312 GLY A N 1
ATOM 2432 C CA . GLY A 1 312 ? -1.199 5.919 -10.527 1.00 96.56 312 GLY A CA 1
ATOM 2433 C C . GLY A 1 312 ? -1.601 6.678 -11.798 1.00 96.56 312 GLY A C 1
ATOM 2434 O O . GLY A 1 312 ? -1.189 6.282 -12.882 1.00 96.56 312 GLY A O 1
ATOM 2435 N N . ALA A 1 313 ? -2.345 7.778 -11.702 1.00 96.88 313 ALA A N 1
ATOM 2436 C CA . ALA A 1 313 ? -2.659 8.648 -12.835 1.00 96.88 313 ALA A CA 1
ATOM 2437 C C . ALA A 1 313 ? -1.761 9.888 -12.826 1.00 96.88 313 ALA A C 1
ATOM 2439 O O . ALA A 1 313 ? -1.634 10.529 -11.786 1.00 96.88 313 ALA A O 1
ATOM 2440 N N . VAL A 1 314 ? -1.163 10.259 -13.961 1.00 94.50 314 VAL A N 1
ATOM 2441 C CA . VAL A 1 314 ? -0.472 11.553 -14.116 1.00 94.50 314 VAL A CA 1
ATOM 2442 C C . VAL A 1 314 ? -1.506 12.674 -14.047 1.00 94.50 314 VAL A C 1
ATOM 2444 O O . VAL A 1 314 ? -2.503 12.625 -14.771 1.00 94.50 314 VAL A O 1
ATOM 2447 N N . THR A 1 315 ? -1.273 13.635 -13.144 1.00 89.56 315 THR A N 1
ATOM 2448 C CA . THR A 1 315 ? -2.059 14.876 -12.968 1.00 89.56 315 THR A CA 1
ATOM 2449 C C . THR A 1 315 ? -3.582 14.707 -13.158 1.00 89.56 315 THR A C 1
ATOM 2451 O O . THR A 1 315 ? -4.152 15.306 -14.072 1.00 89.56 315 THR A O 1
ATOM 2454 N N . PRO A 1 316 ? -4.273 13.887 -12.342 1.00 94.69 316 PRO A N 1
ATOM 2455 C CA . PRO A 1 316 ? -5.699 13.628 -12.527 1.00 94.69 316 PRO A CA 1
ATOM 2456 C C . PRO A 1 316 ? -6.586 14.741 -11.951 1.00 94.69 316 PRO A C 1
ATOM 2458 O O . PRO A 1 316 ? -6.162 15.485 -11.065 1.00 94.69 316 PRO A O 1
ATOM 2461 N N . TYR A 1 317 ? -7.847 14.810 -12.391 1.00 94.44 317 TYR A N 1
ATOM 2462 C CA . TYR A 1 317 ? -8.879 15.663 -11.783 1.00 94.44 317 TYR A CA 1
ATOM 2463 C C . TYR A 1 317 ? -9.872 14.864 -10.932 1.00 94.44 317 TYR A C 1
ATOM 2465 O O . TYR A 1 317 ? -10.167 13.704 -11.201 1.00 94.44 317 TYR A O 1
ATOM 2473 N N . MET A 1 318 ? -10.469 15.510 -9.933 1.00 95.56 318 MET A N 1
ATOM 2474 C CA . MET A 1 318 ? -11.594 14.965 -9.173 1.00 95.56 318 MET A CA 1
ATOM 2475 C C . MET A 1 318 ? -12.720 15.998 -9.151 1.00 95.56 318 MET A C 1
ATOM 2477 O O . MET A 1 318 ? -12.513 17.135 -8.734 1.00 95.56 318 MET A O 1
ATOM 2481 N N . ASN A 1 319 ? -13.921 15.604 -9.579 1.00 95.38 319 ASN A N 1
ATOM 2482 C CA . ASN A 1 319 ? -15.105 16.445 -9.425 1.00 95.38 319 ASN A CA 1
ATOM 2483 C C . ASN A 1 319 ? -15.527 16.454 -7.955 1.00 95.38 319 ASN A C 1
ATOM 2485 O O . ASN A 1 319 ? -15.738 15.395 -7.364 1.00 95.38 319 ASN A O 1
ATOM 2489 N N . VAL A 1 320 ? -15.673 17.644 -7.378 1.00 95.94 320 VAL A N 1
ATOM 2490 C CA . VAL A 1 320 ? -16.012 17.812 -5.963 1.00 95.94 320 VAL A CA 1
ATOM 2491 C C . VAL A 1 320 ? -17.293 18.618 -5.789 1.00 95.94 320 VAL A C 1
ATOM 2493 O O . VAL A 1 320 ? -17.573 19.571 -6.511 1.00 95.94 320 VAL A O 1
ATOM 2496 N N . LEU A 1 321 ? -18.072 18.232 -4.785 1.00 97.38 321 LEU A N 1
ATOM 2497 C CA . LEU A 1 321 ? -19.156 19.051 -4.242 1.00 97.38 321 LEU A CA 1
ATOM 2498 C C . LEU A 1 321 ? -18.595 20.196 -3.382 1.00 97.38 321 LEU A C 1
ATOM 2500 O O . LEU A 1 321 ? -17.544 20.044 -2.762 1.00 97.38 321 LEU A O 1
ATOM 2504 N N . ALA A 1 322 ? -19.340 21.295 -3.249 1.00 97.19 322 ALA A N 1
ATOM 2505 C CA . ALA A 1 322 ? -19.012 22.398 -2.340 1.00 97.19 322 ALA A CA 1
ATOM 2506 C C . ALA A 1 322 ? -19.232 22.006 -0.859 1.00 97.19 322 ALA A C 1
ATOM 2508 O O . ALA A 1 322 ? -20.205 22.410 -0.224 1.00 97.19 322 ALA A O 1
ATOM 2509 N N . ARG A 1 323 ? -18.348 21.161 -0.317 1.00 96.12 323 ARG A N 1
ATOM 2510 C CA . ARG A 1 323 ? -18.373 20.653 1.067 1.00 96.12 323 ARG A CA 1
ATOM 2511 C C . ARG A 1 323 ? -16.968 20.295 1.558 1.00 96.12 323 ARG A C 1
ATOM 2513 O O . ARG A 1 323 ? -15.999 20.390 0.814 1.00 96.12 323 ARG A O 1
ATOM 2520 N N . LYS A 1 324 ? -16.863 19.852 2.815 1.00 97.62 324 LYS A N 1
ATOM 2521 C CA . LYS A 1 324 ? -15.602 19.368 3.397 1.00 97.62 324 LYS A CA 1
ATOM 2522 C C . LYS A 1 324 ? -15.255 17.965 2.886 1.00 97.62 324 LYS A C 1
ATOM 2524 O O . LYS A 1 324 ? -16.136 17.109 2.814 1.00 97.62 324 LYS A O 1
ATOM 2529 N N . TYR A 1 325 ? -13.970 17.758 2.613 1.00 98.19 325 TYR A N 1
ATOM 2530 C CA . TYR A 1 325 ? -13.349 16.475 2.282 1.00 98.19 325 TYR A CA 1
ATOM 2531 C C . TYR A 1 325 ? -12.208 16.205 3.255 1.00 98.19 325 TYR A C 1
ATOM 2533 O O . TYR A 1 325 ? -11.593 17.134 3.783 1.00 98.19 325 TYR A O 1
ATOM 2541 N N . ARG A 1 326 ? -11.915 14.926 3.461 1.00 97.88 326 ARG A N 1
ATOM 2542 C CA . ARG A 1 326 ? -10.741 14.437 4.166 1.00 97.88 326 ARG A CA 1
ATOM 2543 C C . ARG A 1 326 ? -9.841 13.752 3.144 1.00 97.88 326 ARG A C 1
ATOM 2545 O O . ARG A 1 326 ? -10.189 12.698 2.632 1.00 97.88 326 ARG A O 1
ATOM 2552 N N . PHE A 1 327 ? -8.702 14.358 2.828 1.00 97.69 327 PHE A N 1
ATOM 2553 C CA . PHE A 1 327 ? -7.718 13.765 1.922 1.00 97.69 327 PHE A CA 1
ATOM 2554 C C . PHE A 1 327 ? -6.639 13.033 2.726 1.00 97.69 327 PHE A C 1
ATOM 2556 O O . PHE A 1 327 ? -5.993 13.634 3.584 1.00 97.69 327 PHE A O 1
ATOM 2563 N N . ARG A 1 328 ? -6.441 11.739 2.454 1.00 97.81 328 ARG A N 1
ATOM 2564 C CA . ARG A 1 328 ? -5.421 10.890 3.091 1.00 97.81 328 ARG A CA 1
ATOM 2565 C C . ARG A 1 328 ? -4.198 10.827 2.194 1.00 97.81 328 ARG A C 1
ATOM 2567 O O . ARG A 1 328 ? -4.093 9.946 1.347 1.00 97.81 328 ARG A O 1
ATOM 2574 N N . ILE A 1 329 ? -3.306 11.798 2.340 1.00 97.75 329 ILE A N 1
ATOM 2575 C CA . ILE A 1 329 ? -2.139 11.923 1.465 1.00 97.75 329 ILE A CA 1
ATOM 2576 C C . ILE A 1 329 ? -1.006 11.052 2.000 1.00 97.75 329 ILE A C 1
ATOM 2578 O O . ILE A 1 329 ? -0.666 11.138 3.179 1.00 97.75 329 ILE A O 1
ATOM 2582 N N . VAL A 1 330 ? -0.408 10.237 1.138 1.00 97.94 330 VAL A N 1
ATOM 2583 C CA . VAL A 1 330 ? 0.858 9.546 1.399 1.00 97.94 330 VAL A CA 1
ATOM 2584 C C . VAL A 1 330 ? 1.793 9.747 0.214 1.00 97.94 330 VAL A C 1
ATOM 2586 O O . VAL A 1 330 ? 1.382 9.640 -0.940 1.00 97.94 330 VAL A O 1
ATOM 2589 N N . ASN A 1 331 ? 3.048 10.073 0.501 1.00 97.69 331 ASN A N 1
ATOM 2590 C CA . ASN A 1 331 ? 4.097 10.142 -0.503 1.00 97.69 331 ASN A CA 1
ATOM 2591 C C . ASN A 1 331 ? 4.757 8.766 -0.618 1.00 97.69 331 ASN A C 1
ATOM 2593 O O . ASN A 1 331 ? 5.381 8.311 0.337 1.00 97.69 331 ASN A O 1
ATOM 2597 N N . ILE A 1 332 ? 4.608 8.128 -1.774 1.00 96.94 332 ILE A N 1
ATOM 2598 C CA . ILE A 1 332 ? 5.206 6.824 -2.093 1.00 96.94 332 ILE A CA 1
ATOM 2599 C C . ILE A 1 332 ? 6.317 6.951 -3.149 1.00 96.94 332 ILE A C 1
ATOM 2601 O O . ILE A 1 332 ? 6.776 5.951 -3.700 1.00 96.94 332 ILE A O 1
ATOM 2605 N N . GLY A 1 333 ? 6.704 8.186 -3.492 1.00 93.06 333 GLY A N 1
ATOM 2606 C CA . GLY A 1 333 ? 7.821 8.462 -4.385 1.00 93.06 333 GLY A CA 1
ATOM 2607 C C . GLY A 1 333 ? 9.154 8.046 -3.749 1.00 93.06 333 GLY A C 1
ATOM 2608 O O . GLY A 1 333 ? 9.297 8.103 -2.528 1.00 93.06 333 GLY A O 1
ATOM 2609 N N . PRO A 1 334 ? 10.146 7.633 -4.553 1.00 91.12 334 PRO A N 1
ATOM 2610 C CA . PRO A 1 334 ? 11.389 7.077 -4.028 1.00 91.12 334 PRO A CA 1
ATOM 2611 C C . PRO A 1 334 ? 12.265 8.125 -3.333 1.00 91.12 334 PRO A C 1
ATOM 2613 O O . PRO A 1 334 ? 13.028 7.780 -2.433 1.00 91.12 334 PRO A O 1
ATOM 2616 N N . SER A 1 335 ? 12.209 9.394 -3.753 1.00 89.94 335 SER A N 1
ATOM 2617 C CA . SER A 1 335 ? 13.093 10.431 -3.190 1.00 89.94 335 SER A CA 1
ATOM 2618 C C . SER A 1 335 ? 12.506 11.843 -3.166 1.00 89.94 335 SER A C 1
ATOM 2620 O O . SER A 1 335 ? 13.023 12.704 -2.454 1.00 89.94 335 SER A O 1
ATOM 2622 N N . ARG A 1 336 ? 11.431 12.119 -3.915 1.00 87.75 336 ARG A N 1
ATOM 2623 C CA . ARG A 1 336 ? 10.869 13.470 -3.997 1.00 87.75 336 ARG A CA 1
ATOM 2624 C C . ARG A 1 336 ? 10.186 13.886 -2.700 1.00 87.75 336 ARG A C 1
ATOM 2626 O O . ARG A 1 336 ? 9.331 13.175 -2.182 1.00 87.75 336 ARG A O 1
ATOM 2633 N N . ILE A 1 337 ? 10.487 15.098 -2.242 1.00 85.00 337 ILE A N 1
ATOM 2634 C CA . ILE A 1 337 ? 9.751 15.786 -1.177 1.00 85.00 337 ILE A CA 1
ATOM 2635 C C . ILE A 1 337 ? 8.757 16.755 -1.823 1.00 85.00 337 ILE A C 1
ATOM 2637 O O . ILE A 1 337 ? 9.105 17.485 -2.752 1.00 85.00 337 ILE A O 1
ATOM 2641 N N . TYR A 1 338 ? 7.521 16.769 -1.327 1.00 84.56 338 TYR A N 1
ATOM 2642 C CA . TYR A 1 338 ? 6.446 17.604 -1.859 1.00 84.56 338 TYR A CA 1
ATOM 2643 C C . TYR A 1 338 ? 6.098 18.753 -0.917 1.00 84.56 338 TYR A C 1
ATOM 2645 O O . TYR A 1 338 ? 5.947 18.565 0.289 1.00 84.56 338 TYR A O 1
ATOM 2653 N N . THR A 1 339 ? 5.867 19.928 -1.499 1.00 84.12 339 THR A N 1
ATOM 2654 C CA . THR A 1 339 ? 5.179 21.043 -0.844 1.00 84.12 339 THR A CA 1
ATOM 2655 C C . THR A 1 339 ? 3.838 21.239 -1.534 1.00 84.12 339 THR A C 1
ATOM 2657 O O . THR A 1 339 ? 3.783 21.634 -2.699 1.00 84.12 339 THR A O 1
ATOM 2660 N N . PHE A 1 340 ? 2.752 20.946 -0.822 1.00 84.31 340 PHE A N 1
ATOM 2661 C CA . PHE A 1 340 ? 1.399 21.117 -1.340 1.00 84.31 340 PHE A CA 1
ATOM 2662 C C . PHE A 1 340 ? 0.909 22.543 -1.094 1.00 84.31 340 PHE A C 1
ATOM 2664 O O . PHE A 1 340 ? 1.090 23.094 -0.010 1.00 84.31 340 PHE A O 1
ATOM 2671 N N . LYS A 1 341 ? 0.256 23.122 -2.100 1.00 80.88 341 LYS A N 1
ATOM 2672 C CA . LYS A 1 341 ? -0.440 24.405 -2.009 1.00 80.88 341 LYS A CA 1
ATOM 2673 C C . LYS A 1 341 ? -1.704 24.357 -2.854 1.00 80.88 341 LYS A C 1
ATOM 2675 O O . LYS A 1 341 ? -1.724 23.705 -3.897 1.00 80.88 341 LYS A O 1
ATOM 2680 N N . THR A 1 342 ? -2.746 25.043 -2.409 1.00 78.50 342 THR A N 1
ATOM 2681 C CA . THR A 1 342 ? -3.899 25.334 -3.262 1.00 78.50 342 THR A CA 1
ATOM 2682 C C . THR A 1 342 ? -3.513 26.413 -4.270 1.00 78.50 342 THR A C 1
ATOM 2684 O O . THR A 1 342 ? -2.645 27.240 -3.987 1.00 78.50 342 THR A O 1
ATOM 2687 N N . CYS A 1 343 ? -4.127 26.399 -5.452 1.00 68.50 343 CYS A N 1
ATOM 2688 C CA . CYS A 1 343 ? -4.046 27.546 -6.353 1.00 68.50 343 CYS A CA 1
ATOM 2689 C C . CYS A 1 343 ? -4.671 28.767 -5.662 1.00 68.50 343 CYS A C 1
ATOM 2691 O O . CYS A 1 343 ? -5.684 28.616 -4.974 1.00 68.50 343 CYS A O 1
ATOM 2693 N N . GLU A 1 344 ? -4.027 29.925 -5.809 1.00 49.03 344 GLU A N 1
ATOM 2694 C CA . GLU A 1 344 ? -4.549 31.224 -5.362 1.00 49.03 344 GLU A CA 1
ATOM 2695 C C . GLU A 1 344 ? -5.650 31.740 -6.289 1.00 49.03 344 GLU A C 1
ATOM 2697 O O . GLU A 1 344 ? -5.555 31.484 -7.516 1.00 49.03 344 GLU A O 1
#

Radius of gyration: 21.44 Å; chains: 1; bounding box: 66×64×52 Å